Protein AF-A0A9E4ZUA7-F1 (afdb_monomer)

Radius of gyration: 17.98 Å; Cα contacts (8 Å, |Δi|>4): 266; chains: 1; bounding box: 51×31×50 Å

Sequence (208 aa):
MTTGVLDERSMELIESICRSLYDNSLDHGWPHIERVLGYAFNIVEGEELDISRDKIKLAVYLHDLGRVIGEPHAFYSSLIARELLGELGLPGTLIEEIVGAIEEHSYSYKRSTEPSTLLSVVLSDADKLDALGVVGFLRVFIYGCRNSRSLEDSLRHFHEKIFKLKNHVKLEYSRRLAEQLDERTRLLLGMLQDELGYLGIQIASPSS

Nearest PDB structures (foldseek):
  2pjq-assembly1_B  TM=8.005E-01  e=4.296E-07  Lactiplantibacillus plantarum WCFS1
  3vvn-assembly1_A  TM=1.742E-01  e=7.178E+00  Pyrococcus furiosus DSM 3638

pLDDT: mean 89.98, std 13.92, range [33.81, 98.75]

Mean predicted aligned error: 5.27 Å

Secondary structure (DSSP, 8-state):
----SS-HHHHHHHHHHHHHHS-S-TTTSHHHHHHHHHHHHHHHHHTT----HHHHHHHHHHTTGGGGT-SSHHHHHHHHHHHHHHHTT--HHHHHHHHHHHHHS-HHHHSS----SHHHHHHHHHHHHHTSHHHHHHHHHHHHHHTT--HHHHHHHIIIIIHHHGGG--SHHHHHHHHHHHHHHHHHHHHHHHHHHHTT---PPPP-

Foldseek 3Di:
DPDALDPPVLLVVLLVVLLVLADPDLQQGPVLLVQLLVQLVCLCVVQVHPDHSNLLNLLSSQLQSQVVVNPPSLQSSLVVSLVSVVVVVGDPVSNCVSSLLSNQLDCPHPVDRHNPDPSNLSSNLSSLLCCFAPSVLVSLVSVCVVVVNDPLRSLVCCVVPNLCSLVSRDGPSSNVSSVVRSVRSVVVSVVVVVVVVVVVPDRDDPDD

Structure (mmCIF, N/CA/C/O backbone):
data_AF-A0A9E4ZUA7-F1
#
_entry.id   AF-A0A9E4ZUA7-F1
#
loop_
_atom_site.group_PDB
_atom_site.id
_atom_site.type_symbol
_atom_site.label_atom_id
_atom_site.label_alt_id
_atom_site.label_comp_id
_atom_site.label_asym_id
_atom_site.label_entity_id
_atom_site.label_seq_id
_atom_site.pdbx_PDB_ins_code
_atom_site.Cartn_x
_atom_site.Cartn_y
_atom_site.Cartn_z
_atom_site.occupancy
_atom_site.B_iso_or_equiv
_atom_site.auth_seq_id
_atom_site.auth_comp_id
_atom_site.auth_asym_id
_atom_site.auth_atom_id
_atom_site.pdbx_PDB_model_num
ATOM 1 N N . MET A 1 1 ? -13.488 -14.540 20.013 1.00 33.81 1 MET A N 1
ATOM 2 C CA . MET A 1 1 ? -14.472 -13.791 19.207 1.00 33.81 1 MET A CA 1
ATOM 3 C C . MET A 1 1 ? -14.027 -12.344 19.226 1.00 33.81 1 MET A C 1
ATOM 5 O O . MET A 1 1 ? -14.241 -11.671 20.223 1.00 33.81 1 MET A O 1
ATOM 9 N N . THR A 1 2 ? -13.291 -11.906 18.211 1.00 42.81 2 THR A N 1
ATOM 10 C CA . THR A 1 2 ? -12.946 -10.493 18.036 1.00 42.81 2 THR A CA 1
ATOM 11 C C . THR A 1 2 ? -14.235 -9.760 17.691 1.00 42.81 2 THR A C 1
ATOM 13 O O . THR A 1 2 ? -14.839 -10.012 16.653 1.00 42.81 2 THR A O 1
ATOM 16 N N . THR A 1 3 ? -14.717 -8.928 18.609 1.00 53.06 3 THR A N 1
ATOM 17 C CA . THR A 1 3 ? -15.803 -7.988 18.335 1.00 53.06 3 THR A CA 1
ATOM 18 C C . THR A 1 3 ? -15.340 -7.080 17.204 1.00 53.06 3 THR A C 1
ATOM 20 O O . THR A 1 3 ? -14.308 -6.418 17.346 1.00 53.06 3 THR A O 1
ATOM 23 N N . GLY A 1 4 ? -16.056 -7.116 16.078 1.00 62.03 4 GLY A N 1
ATOM 24 C CA . GLY A 1 4 ? -15.793 -6.247 14.937 1.00 62.03 4 GLY A CA 1
ATOM 25 C C . GLY A 1 4 ? -15.732 -4.791 15.383 1.00 62.03 4 GLY A C 1
ATOM 26 O O . GLY A 1 4 ? -16.445 -4.368 16.293 1.00 62.03 4 GLY A O 1
ATOM 27 N N . VAL A 1 5 ? -14.819 -4.050 14.774 1.00 76.62 5 VAL A N 1
ATOM 28 C CA . VAL A 1 5 ? -14.618 -2.625 15.051 1.00 76.62 5 VAL A CA 1
ATOM 29 C C . VAL A 1 5 ? -15.780 -1.801 14.490 1.00 76.62 5 VAL A C 1
ATOM 31 O O . VAL A 1 5 ? -16.135 -0.761 15.039 1.00 76.62 5 VAL A O 1
ATOM 34 N N . LEU A 1 6 ? -16.377 -2.307 13.414 1.00 81.00 6 LEU A N 1
ATOM 35 C CA . LEU A 1 6 ? -17.594 -1.824 12.783 1.00 81.00 6 LEU A CA 1
ATOM 36 C C . LEU A 1 6 ? -18.557 -2.995 12.600 1.00 81.00 6 LEU A C 1
ATOM 38 O O . LEU A 1 6 ? -18.134 -4.152 12.532 1.00 81.00 6 LEU A O 1
ATOM 42 N N . ASP A 1 7 ? -19.850 -2.698 12.493 1.00 86.88 7 ASP A N 1
ATOM 43 C CA . ASP A 1 7 ? -20.793 -3.677 11.968 1.00 86.88 7 ASP A CA 1
ATOM 44 C C . ASP A 1 7 ? -20.513 -3.950 10.477 1.00 86.88 7 ASP A C 1
ATOM 46 O O . ASP A 1 7 ? -19.916 -3.137 9.764 1.00 86.88 7 ASP A O 1
ATOM 50 N N . GLU A 1 8 ? -20.945 -5.118 10.008 1.00 86.94 8 GLU A N 1
ATOM 51 C CA . GLU A 1 8 ? -20.671 -5.604 8.652 1.00 86.94 8 GLU A CA 1
ATOM 52 C C . GLU A 1 8 ? -21.170 -4.637 7.570 1.00 86.94 8 GLU A C 1
ATOM 54 O O . GLU A 1 8 ? -20.452 -4.359 6.610 1.00 86.94 8 GLU A O 1
ATOM 59 N N . ARG A 1 9 ? -22.344 -4.029 7.772 1.00 88.31 9 ARG A N 1
ATOM 60 C CA . ARG A 1 9 ? -22.949 -3.107 6.807 1.00 88.31 9 ARG A CA 1
ATOM 61 C C . ARG A 1 9 ? -22.149 -1.811 6.682 1.00 88.31 9 ARG A C 1
ATOM 63 O O . ARG A 1 9 ? -21.995 -1.296 5.575 1.00 88.31 9 ARG A O 1
ATOM 70 N N . SER A 1 10 ? -21.638 -1.282 7.791 1.00 88.81 10 SER A N 1
ATOM 71 C CA . SER A 1 10 ? -20.772 -0.097 7.778 1.00 88.81 10 SER A CA 1
ATOM 72 C C . SER A 1 10 ? -19.456 -0.365 7.041 1.00 88.81 10 SER A C 1
ATOM 74 O O . SER A 1 10 ? -19.014 0.463 6.245 1.00 88.81 10 SER A O 1
ATOM 76 N N . MET A 1 11 ? -18.853 -1.542 7.237 1.00 91.69 11 MET A N 1
ATOM 77 C CA . MET A 1 11 ? -17.642 -1.940 6.510 1.00 91.69 11 MET A CA 1
ATOM 78 C C . MET A 1 11 ? -17.900 -2.104 5.002 1.00 91.69 11 MET A C 1
ATOM 80 O O . MET A 1 11 ? -17.125 -1.600 4.189 1.00 91.69 11 MET A O 1
ATOM 84 N N . GLU A 1 1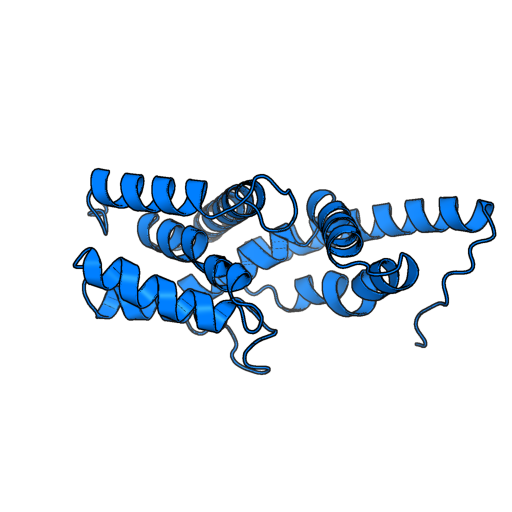2 ? -18.998 -2.763 4.620 1.00 92.31 12 GLU A N 1
ATOM 85 C CA . GLU A 1 12 ? -19.408 -2.912 3.215 1.00 92.31 12 GLU A CA 1
ATOM 86 C C . GLU A 1 12 ? -19.655 -1.560 2.539 1.00 92.31 12 GLU A C 1
ATOM 88 O O . GLU A 1 12 ? -19.267 -1.355 1.387 1.00 92.31 12 GLU A O 1
ATOM 93 N N . LEU A 1 13 ? -20.267 -0.613 3.257 1.00 91.44 13 LEU A N 1
ATOM 94 C CA . LEU A 1 13 ? -20.491 0.737 2.752 1.00 91.44 13 LEU A CA 1
ATOM 95 C C . LEU A 1 13 ? -19.167 1.456 2.468 1.00 91.44 13 LEU A C 1
ATOM 97 O O . LEU A 1 13 ? -19.014 2.025 1.387 1.00 91.44 13 LEU A O 1
ATOM 101 N N . ILE A 1 14 ? -18.203 1.407 3.395 1.00 92.81 14 ILE A N 1
ATOM 102 C CA . ILE A 1 14 ? -16.873 2.004 3.192 1.00 92.81 14 ILE A CA 1
ATOM 103 C C . ILE A 1 14 ? -16.186 1.373 1.983 1.00 92.81 14 ILE A C 1
ATOM 105 O O . ILE A 1 14 ? -15.666 2.096 1.133 1.00 92.81 14 ILE A O 1
ATOM 109 N N . GLU A 1 15 ? -16.206 0.043 1.878 1.00 94.69 15 GLU A N 1
ATOM 110 C CA . GLU A 1 15 ? -15.622 -0.653 0.734 1.00 94.69 15 GLU A CA 1
ATOM 111 C C . GLU A 1 15 ? -16.278 -0.210 -0.578 1.00 94.69 15 GLU A C 1
ATOM 113 O O . GLU A 1 15 ? -15.577 0.115 -1.534 1.00 94.69 15 GLU A O 1
ATOM 118 N N . SER A 1 16 ? -17.611 -0.128 -0.624 1.00 94.06 16 SER A N 1
ATOM 119 C CA . SER A 1 16 ? -18.345 0.319 -1.810 1.00 94.06 16 SER A CA 1
ATOM 120 C C . SER A 1 16 ? -18.019 1.766 -2.193 1.00 94.06 16 SER A C 1
ATOM 122 O O . SER A 1 16 ? -17.903 2.073 -3.383 1.00 94.06 16 SER A O 1
ATOM 124 N N . ILE A 1 17 ? -17.874 2.662 -1.210 1.00 91.94 17 ILE A N 1
ATOM 125 C CA . ILE A 1 17 ? -17.460 4.053 -1.439 1.00 91.94 17 ILE A CA 1
ATOM 126 C C . ILE A 1 17 ? -16.049 4.070 -2.027 1.00 91.94 17 ILE A C 1
ATOM 128 O O . ILE A 1 17 ? -15.837 4.665 -3.081 1.00 91.94 17 ILE A O 1
ATOM 132 N N . CYS A 1 18 ? -15.100 3.363 -1.409 1.00 94.00 18 CYS A N 1
ATOM 133 C CA . CYS A 1 18 ? -13.716 3.323 -1.876 1.00 94.00 18 CYS A CA 1
ATOM 134 C C . CYS A 1 18 ? -13.618 2.725 -3.286 1.00 94.00 18 CYS A C 1
ATOM 136 O O . CYS A 1 18 ? -13.015 3.341 -4.161 1.00 94.00 18 CYS A O 1
ATOM 138 N N . ARG A 1 19 ? -14.292 1.599 -3.559 1.00 93.94 19 ARG A N 1
ATOM 139 C CA . ARG A 1 19 ? -14.393 0.996 -4.904 1.00 93.94 19 ARG A CA 1
ATOM 140 C C . ARG A 1 19 ? -14.916 1.967 -5.963 1.00 93.94 19 ARG A C 1
ATOM 142 O O . ARG A 1 19 ? -14.556 1.831 -7.124 1.00 93.94 19 ARG A O 1
ATOM 149 N N . SER A 1 20 ? -15.767 2.916 -5.577 1.00 92.44 20 SER A N 1
ATOM 150 C CA . SER A 1 20 ? -16.316 3.923 -6.494 1.00 92.44 20 SER A CA 1
ATOM 151 C C . SER A 1 20 ? -15.384 5.122 -6.703 1.00 92.44 20 SER A C 1
ATOM 153 O O . SER A 1 20 ? -15.495 5.805 -7.719 1.00 92.44 20 SER A O 1
ATOM 155 N N . LEU A 1 21 ? -14.496 5.405 -5.743 1.00 92.94 21 LEU A N 1
ATOM 156 C CA . LEU A 1 21 ? -13.548 6.524 -5.792 1.00 92.94 21 LEU A CA 1
ATOM 157 C C . LEU A 1 21 ? -12.228 6.151 -6.473 1.00 92.94 21 LEU A C 1
ATOM 159 O O . LEU A 1 21 ? -11.636 6.988 -7.155 1.00 92.94 21 LEU A O 1
ATOM 163 N N . TYR A 1 22 ? -11.766 4.914 -6.302 1.00 94.81 22 TYR A N 1
ATOM 164 C CA . TYR A 1 22 ? -10.602 4.405 -7.017 1.00 94.81 22 TYR A CA 1
ATOM 165 C C . TYR A 1 22 ? -10.965 4.016 -8.453 1.00 94.81 22 TYR A C 1
ATOM 167 O O . TYR A 1 22 ? -11.997 3.397 -8.703 1.00 94.81 22 TYR A O 1
ATOM 175 N N . ASP A 1 23 ? -10.089 4.340 -9.407 1.00 92.69 23 ASP A N 1
ATOM 176 C CA . ASP A 1 23 ? -10.223 3.827 -10.771 1.00 92.69 23 ASP A CA 1
ATOM 177 C C . ASP A 1 23 ? -9.784 2.348 -10.858 1.00 92.69 23 ASP A C 1
ATOM 179 O O . ASP A 1 23 ? -9.363 1.731 -9.879 1.00 92.69 23 ASP A O 1
ATOM 183 N N . ASN A 1 24 ? -9.873 1.754 -12.049 1.00 93.12 24 ASN A N 1
ATOM 184 C CA . ASN A 1 24 ? -9.458 0.365 -12.284 1.00 93.12 24 ASN A CA 1
ATOM 185 C C . ASN A 1 24 ? -7.988 0.235 -12.730 1.00 93.12 24 ASN A C 1
ATOM 187 O O . ASN A 1 24 ? -7.613 -0.769 -13.338 1.00 93.12 24 ASN A O 1
ATOM 191 N N . SER A 1 25 ? -7.152 1.251 -12.498 1.00 92.38 25 SER A N 1
ATOM 192 C CA . SER A 1 25 ? -5.741 1.213 -12.891 1.00 92.38 25 SER A CA 1
ATOM 193 C C . SER A 1 25 ? -4.920 0.269 -12.006 1.00 92.38 25 SER A C 1
ATOM 195 O O . SER A 1 25 ? -5.222 0.043 -10.833 1.00 92.38 25 SER A O 1
ATOM 197 N N . LEU A 1 26 ? -3.856 -0.307 -12.571 1.00 91.94 26 LEU A N 1
ATOM 198 C CA . LEU A 1 26 ? -2.988 -1.235 -11.841 1.00 91.94 26 LEU A CA 1
ATOM 199 C C . LEU A 1 26 ? -2.082 -0.513 -10.828 1.00 91.94 26 LEU A C 1
ATOM 201 O O . LEU A 1 26 ? -1.692 -1.119 -9.828 1.00 91.94 26 LEU A O 1
ATOM 205 N N . ASP A 1 27 ? -1.717 0.744 -11.098 1.00 89.50 27 ASP A N 1
ATOM 206 C CA . ASP A 1 27 ? -0.761 1.529 -10.319 1.00 89.50 27 ASP A CA 1
ATOM 207 C C . ASP A 1 27 ? -1.341 2.038 -9.002 1.00 89.50 27 ASP A C 1
ATOM 209 O O . ASP A 1 27 ? -0.785 1.691 -7.960 1.00 89.50 27 ASP A O 1
ATOM 213 N N . HIS A 1 28 ? -2.444 2.788 -9.032 1.00 90.38 28 HIS A N 1
ATOM 214 C CA . HIS A 1 28 ? -3.050 3.376 -7.827 1.00 90.38 28 HIS A CA 1
ATOM 215 C C . HIS A 1 28 ? -4.578 3.217 -7.758 1.00 90.38 28 HIS A C 1
ATOM 217 O O . HIS A 1 28 ? -5.228 3.854 -6.932 1.00 90.38 28 HIS A O 1
ATOM 223 N N . GLY A 1 29 ? -5.162 2.385 -8.622 1.00 94.62 29 GLY A N 1
ATOM 224 C CA . GLY A 1 29 ? -6.585 2.059 -8.601 1.00 94.62 29 GLY A CA 1
ATOM 225 C C . GLY A 1 29 ? -6.951 0.990 -7.570 1.00 94.62 29 GLY A C 1
ATOM 226 O O . GLY A 1 29 ? -6.122 0.519 -6.790 1.00 94.62 29 GLY A O 1
ATOM 227 N N . TRP A 1 30 ? -8.201 0.533 -7.608 1.00 96.94 30 TRP A N 1
ATOM 228 C CA . TRP A 1 30 ? -8.715 -0.491 -6.699 1.00 96.94 30 TRP A CA 1
ATOM 229 C C . TRP A 1 30 ? -7.883 -1.791 -6.681 1.00 96.94 30 TRP A C 1
ATOM 231 O O . TRP A 1 30 ? -7.630 -2.315 -5.593 1.00 96.94 30 TRP A O 1
ATOM 241 N N . PRO A 1 31 ? -7.349 -2.287 -7.820 1.00 97.38 31 PRO A N 1
ATOM 242 C CA . PRO A 1 31 ? -6.462 -3.448 -7.808 1.00 97.38 31 PRO A CA 1
ATOM 243 C C . PRO A 1 31 ? -5.222 -3.284 -6.918 1.00 97.38 31 PRO A C 1
ATOM 245 O O . PRO A 1 31 ? -4.716 -4.278 -6.402 1.00 97.38 31 PRO A O 1
ATOM 248 N N . HIS A 1 32 ? -4.692 -2.066 -6.759 1.00 97.38 32 HIS A N 1
ATOM 249 C CA . HIS A 1 32 ? -3.587 -1.804 -5.833 1.00 97.38 32 HIS A CA 1
ATOM 250 C C . HIS A 1 32 ? -4.038 -1.987 -4.380 1.00 97.38 32 HIS A C 1
ATOM 252 O O . HIS A 1 32 ? -3.390 -2.715 -3.631 1.00 97.38 32 HIS A O 1
ATOM 258 N N . ILE A 1 33 ? -5.200 -1.442 -4.020 1.00 98.12 33 ILE A N 1
ATOM 259 C CA . ILE A 1 33 ? -5.786 -1.579 -2.682 1.00 98.12 33 ILE A CA 1
ATOM 260 C C . ILE A 1 33 ? -6.016 -3.052 -2.316 1.00 98.12 33 ILE A C 1
ATOM 262 O O . ILE A 1 33 ? -5.653 -3.476 -1.219 1.00 98.12 33 ILE A O 1
ATOM 266 N N . GLU A 1 34 ? -6.535 -3.866 -3.241 1.00 98.25 34 GLU A N 1
ATOM 267 C CA . GLU A 1 34 ? -6.744 -5.305 -3.012 1.00 98.25 34 GLU A CA 1
ATOM 268 C C . GLU A 1 34 ? -5.433 -6.054 -2.746 1.00 98.25 34 GLU A C 1
ATOM 270 O O . GLU A 1 34 ? -5.366 -6.904 -1.853 1.00 98.25 34 GLU A O 1
ATOM 275 N N . ARG A 1 35 ? -4.367 -5.727 -3.484 1.00 98.56 35 ARG A N 1
ATOM 276 C CA . ARG A 1 35 ? -3.055 -6.359 -3.288 1.00 98.56 35 ARG A CA 1
ATOM 277 C C . ARG A 1 35 ? -2.393 -5.912 -1.994 1.00 98.56 35 ARG A C 1
ATOM 279 O O . ARG A 1 35 ? -1.879 -6.765 -1.273 1.00 98.56 35 ARG A O 1
ATOM 286 N N . VAL A 1 36 ? -2.450 -4.620 -1.661 1.00 98.62 36 VAL A N 1
ATOM 287 C CA . VAL A 1 36 ? -1.956 -4.107 -0.372 1.00 98.62 36 VAL A CA 1
ATOM 288 C C . VAL A 1 36 ? -2.698 -4.774 0.782 1.00 98.62 36 VAL A C 1
ATOM 290 O O . VAL A 1 36 ? -2.064 -5.202 1.744 1.00 98.62 36 VAL A O 1
ATOM 293 N N . LEU A 1 37 ? -4.015 -4.964 0.670 1.00 98.62 37 LEU A N 1
ATOM 294 C CA . LEU A 1 37 ? -4.792 -5.670 1.687 1.00 98.62 37 LEU A CA 1
ATOM 295 C C . LEU A 1 37 ? -4.348 -7.134 1.829 1.00 98.62 37 LEU A C 1
ATOM 297 O O . LEU A 1 37 ? -4.184 -7.628 2.946 1.00 98.62 37 LEU A O 1
ATOM 301 N N . GLY A 1 38 ? -4.110 -7.816 0.704 1.00 98.75 38 GLY A N 1
ATOM 302 C CA . GLY A 1 38 ? -3.563 -9.173 0.687 1.00 98.75 38 GLY A CA 1
ATOM 303 C C . GLY A 1 38 ? -2.195 -9.265 1.367 1.00 98.75 38 GLY A C 1
ATOM 304 O O . GLY A 1 38 ? -1.994 -10.126 2.224 1.00 98.75 38 GLY A O 1
ATOM 305 N N . TYR A 1 39 ? -1.272 -8.349 1.053 1.00 98.75 39 TYR A N 1
ATOM 306 C CA . TYR A 1 39 ? 0.025 -8.277 1.729 1.00 98.75 39 TYR A CA 1
ATOM 307 C C . TYR A 1 39 ? -0.128 -8.013 3.226 1.00 98.75 39 TYR A C 1
ATOM 309 O O . TYR A 1 39 ? 0.481 -8.724 4.018 1.00 98.75 39 TYR A O 1
ATOM 317 N N . ALA A 1 40 ? -0.969 -7.060 3.629 1.00 98.75 40 ALA A N 1
ATOM 318 C CA . ALA A 1 40 ? -1.184 -6.730 5.035 1.00 98.75 40 ALA A CA 1
ATOM 319 C C . ALA A 1 40 ? -1.706 -7.930 5.844 1.00 98.75 40 ALA A C 1
ATOM 321 O O . ALA A 1 40 ? -1.219 -8.188 6.945 1.00 98.75 40 ALA A O 1
ATOM 322 N N . PHE A 1 41 ? -2.646 -8.709 5.296 1.00 98.69 41 PHE A N 1
ATOM 323 C CA . PHE A 1 41 ? -3.119 -9.928 5.956 1.00 98.69 41 PHE A CA 1
ATOM 324 C C . PHE A 1 41 ? -2.046 -11.011 6.042 1.00 98.69 41 PHE A C 1
ATOM 326 O O . PHE A 1 41 ? -1.891 -11.604 7.106 1.00 98.69 41 PHE A O 1
ATOM 333 N N . ASN A 1 42 ? -1.278 -11.223 4.973 1.00 98.56 42 ASN A N 1
ATOM 334 C CA . ASN A 1 42 ? -0.183 -12.190 4.984 1.00 98.56 42 ASN A CA 1
ATOM 335 C C . ASN A 1 42 ? 0.905 -11.812 5.998 1.00 98.56 42 ASN A C 1
ATOM 337 O O . ASN A 1 42 ? 1.471 -12.689 6.640 1.00 98.56 42 ASN A O 1
ATOM 341 N N . ILE A 1 43 ? 1.194 -10.515 6.150 1.00 98.56 43 ILE A N 1
ATOM 342 C CA . ILE A 1 43 ? 2.130 -10.006 7.158 1.00 98.56 43 ILE A CA 1
ATOM 343 C C . ILE A 1 43 ? 1.614 -10.319 8.561 1.00 98.56 43 ILE A C 1
ATOM 345 O O . ILE A 1 43 ? 2.348 -10.880 9.365 1.00 98.56 43 ILE A O 1
ATOM 349 N N . VAL A 1 44 ? 0.357 -9.978 8.852 1.00 98.31 44 VAL A N 1
ATOM 350 C CA . VAL A 1 44 ? -0.236 -10.192 10.180 1.00 98.31 44 VAL A CA 1
ATOM 351 C C . VAL A 1 44 ? -0.287 -11.669 10.551 1.00 98.31 44 VAL A C 1
ATOM 353 O O . VAL A 1 44 ? 0.020 -12.012 11.687 1.00 98.31 44 VAL A O 1
ATOM 356 N N . GLU A 1 45 ? -0.619 -12.542 9.601 1.00 98.00 45 GLU A N 1
ATOM 357 C CA . GLU A 1 45 ? -0.591 -13.991 9.809 1.00 98.00 45 GLU A CA 1
ATOM 358 C C . GLU A 1 45 ? 0.840 -14.519 9.980 1.00 98.00 45 GLU A C 1
ATOM 360 O O . GLU A 1 45 ? 1.115 -15.257 10.920 1.00 98.00 45 GLU A O 1
ATOM 365 N N . GLY A 1 46 ? 1.767 -14.110 9.111 1.00 97.94 46 GLY A N 1
ATOM 366 C CA . GLY A 1 46 ? 3.148 -14.593 9.114 1.00 97.94 46 GLY A CA 1
ATOM 367 C C . GLY A 1 46 ? 4.007 -14.106 10.286 1.00 97.94 46 GLY A C 1
ATOM 368 O O . GLY A 1 46 ? 5.050 -14.703 10.550 1.00 97.94 46 GLY A O 1
ATOM 369 N N . GLU A 1 47 ? 3.586 -13.038 10.962 1.00 97.69 47 GLU A N 1
ATOM 370 C CA . GLU A 1 47 ? 4.208 -12.477 12.173 1.00 97.69 47 GLU A CA 1
ATOM 371 C C . GLU A 1 47 ? 3.382 -12.752 13.445 1.00 97.69 47 GLU A C 1
ATOM 373 O O . GLU A 1 47 ? 3.759 -12.304 14.526 1.00 97.69 47 GLU A O 1
ATOM 378 N N . GLU A 1 48 ? 2.249 -13.456 13.330 1.00 97.19 48 GLU A N 1
ATOM 379 C CA . GLU A 1 48 ? 1.321 -13.742 14.439 1.00 97.19 48 GLU A CA 1
ATOM 380 C C . GLU A 1 48 ? 0.885 -12.477 15.214 1.00 97.19 48 GLU A C 1
ATOM 382 O O . GLU A 1 48 ? 0.784 -12.464 16.443 1.00 97.19 48 GLU A O 1
ATOM 387 N N . LEU A 1 49 ? 0.628 -11.378 14.495 1.00 96.56 49 LEU A N 1
ATOM 388 C CA . LEU A 1 49 ? 0.314 -10.082 15.102 1.00 96.56 49 LEU A CA 1
ATOM 389 C C . LEU A 1 49 ? -1.141 -10.011 15.577 1.00 96.56 49 LEU A C 1
ATOM 391 O O . LEU A 1 49 ? -2.075 -10.323 14.839 1.00 96.56 49 LEU A O 1
ATOM 395 N N . ASP A 1 50 ? -1.350 -9.476 16.780 1.00 95.62 50 ASP A N 1
ATOM 396 C CA . ASP A 1 50 ? -2.689 -9.186 17.301 1.00 95.62 50 ASP A CA 1
ATOM 397 C C . ASP A 1 50 ? -3.189 -7.820 16.800 1.00 95.62 50 ASP A C 1
ATOM 399 O O . ASP A 1 50 ? -3.129 -6.801 17.492 1.00 95.62 50 ASP A O 1
ATOM 403 N N . ILE A 1 51 ? -3.640 -7.784 15.543 1.00 94.81 51 ILE A N 1
ATOM 404 C CA . ILE A 1 51 ? -4.262 -6.606 14.927 1.00 94.81 51 ILE A CA 1
ATOM 405 C C . ILE A 1 51 ? -5.635 -6.991 14.389 1.00 94.81 51 ILE A C 1
ATOM 407 O O . ILE A 1 51 ? -5.795 -7.957 13.641 1.00 94.81 51 ILE A O 1
ATOM 411 N N . SER A 1 52 ? -6.645 -6.185 14.715 1.00 94.25 52 SER A N 1
ATOM 412 C CA . SER A 1 52 ? -7.983 -6.359 14.152 1.00 94.25 52 SER A CA 1
ATOM 413 C C . SER A 1 52 ? -7.966 -6.254 12.622 1.00 94.25 52 SER A C 1
ATOM 415 O O . SER A 1 52 ? -7.476 -5.273 12.056 1.00 94.25 52 SER A O 1
ATOM 417 N N . ARG A 1 53 ? -8.592 -7.229 11.951 1.00 94.56 53 ARG A N 1
ATOM 418 C CA . ARG A 1 53 ? -8.765 -7.230 10.489 1.00 94.56 53 ARG A CA 1
ATOM 419 C C . ARG A 1 53 ? -9.496 -5.987 9.990 1.00 94.56 53 ARG A C 1
ATOM 421 O O . ARG A 1 53 ? -9.179 -5.501 8.910 1.00 94.56 53 ARG A O 1
ATOM 428 N N . ASP A 1 54 ? -10.427 -5.458 10.776 1.00 95.19 54 ASP A N 1
ATOM 429 C CA . ASP A 1 54 ? -11.179 -4.260 10.411 1.00 95.19 54 ASP A CA 1
ATOM 430 C C . ASP A 1 54 ? -10.286 -3.020 10.421 1.00 95.19 54 ASP A C 1
ATOM 432 O O . ASP A 1 54 ? -10.357 -2.217 9.498 1.00 95.19 54 ASP A O 1
ATOM 436 N N . LYS A 1 55 ? -9.378 -2.894 11.400 1.00 96.56 55 LYS A N 1
ATOM 437 C CA . LYS A 1 55 ? -8.399 -1.793 11.422 1.00 96.56 55 LYS A CA 1
ATOM 438 C C . LYS A 1 55 ? -7.509 -1.817 10.182 1.00 96.56 55 LYS A C 1
ATOM 440 O O . LYS A 1 55 ? -7.281 -0.774 9.578 1.00 96.56 55 LYS A O 1
ATOM 445 N N . ILE A 1 56 ? -7.053 -3.007 9.783 1.00 98.00 56 ILE A N 1
ATOM 446 C CA . ILE A 1 56 ? -6.246 -3.197 8.571 1.00 98.00 56 ILE A CA 1
ATOM 447 C C . ILE A 1 56 ? -7.042 -2.775 7.337 1.00 98.00 56 ILE A C 1
ATOM 449 O O . ILE A 1 56 ? -6.545 -1.979 6.547 1.00 98.00 56 ILE A O 1
ATOM 453 N N . LYS A 1 57 ? -8.281 -3.262 7.186 1.00 97.69 57 LYS A N 1
ATOM 454 C CA . LYS A 1 57 ? -9.153 -2.886 6.064 1.00 97.69 57 LYS A CA 1
ATOM 455 C C . LYS A 1 57 ? -9.332 -1.376 5.978 1.00 97.69 57 LYS A C 1
ATOM 457 O O . LYS A 1 57 ? -9.089 -0.811 4.923 1.00 97.69 57 LYS A O 1
ATOM 462 N N . LEU A 1 58 ? -9.701 -0.723 7.081 1.00 97.62 58 LEU A N 1
ATOM 463 C CA . LEU A 1 58 ? -9.933 0.723 7.105 1.00 97.62 58 LEU A CA 1
ATOM 464 C C . LEU A 1 58 ? -8.669 1.508 6.751 1.00 97.62 58 LEU A C 1
ATOM 466 O O . LEU A 1 58 ? -8.725 2.405 5.915 1.00 97.62 58 LEU A O 1
ATOM 470 N N . ALA A 1 59 ? -7.523 1.147 7.331 1.00 98.06 59 ALA A N 1
ATOM 471 C CA . ALA A 1 59 ? -6.258 1.801 7.017 1.00 98.06 59 ALA A CA 1
ATOM 472 C C . ALA A 1 59 ? -5.885 1.621 5.536 1.00 98.06 59 ALA A C 1
ATOM 474 O O . ALA A 1 59 ? -5.568 2.596 4.861 1.00 98.06 59 ALA A O 1
ATOM 475 N N . VAL A 1 60 ? -5.993 0.400 5.001 1.00 98.50 60 VAL A N 1
ATOM 476 C CA . VAL A 1 60 ? -5.642 0.091 3.606 1.00 98.50 60 VAL A CA 1
ATOM 477 C C . VAL A 1 60 ? -6.614 0.727 2.612 1.00 98.50 60 VAL A C 1
ATOM 479 O O . VAL A 1 60 ? -6.165 1.320 1.636 1.00 98.50 60 VAL A O 1
ATOM 482 N N . TYR A 1 61 ? -7.925 0.653 2.842 1.00 98.25 61 TYR A N 1
ATOM 483 C CA . TYR A 1 61 ? -8.931 1.222 1.938 1.00 98.25 61 TYR A CA 1
ATOM 484 C C . TYR A 1 61 ? -8.819 2.740 1.807 1.00 98.25 61 TYR A C 1
ATOM 486 O O . TYR A 1 61 ? -9.187 3.283 0.772 1.00 98.25 61 TYR A O 1
ATOM 494 N N . LEU A 1 62 ? -8.313 3.425 2.835 1.00 97.50 62 LEU A N 1
ATOM 495 C CA . LEU A 1 62 ? -8.311 4.884 2.888 1.00 97.50 62 LEU A CA 1
ATOM 496 C C . LEU A 1 62 ? -6.935 5.511 2.612 1.00 97.50 62 LEU A C 1
ATOM 498 O O . LEU A 1 62 ? -6.879 6.711 2.349 1.00 97.50 62 LEU A O 1
ATOM 502 N N . HIS A 1 63 ? -5.831 4.748 2.648 1.00 96.69 63 HIS A N 1
ATOM 503 C CA . HIS A 1 63 ? -4.475 5.323 2.666 1.00 96.69 63 HIS A CA 1
ATOM 504 C C . HIS A 1 63 ? -4.110 6.176 1.443 1.00 96.69 63 HIS A C 1
ATOM 506 O O . HIS A 1 63 ? -3.322 7.116 1.564 1.00 96.69 63 HIS A O 1
ATOM 512 N N . ASP A 1 64 ? -4.711 5.890 0.288 1.00 95.62 64 ASP A N 1
ATOM 513 C CA . ASP A 1 64 ? -4.345 6.488 -1.001 1.00 95.62 64 ASP A CA 1
ATOM 514 C C . ASP A 1 64 ? -5.441 7.399 -1.594 1.00 95.62 64 ASP A C 1
ATOM 516 O O . ASP A 1 64 ? -5.258 7.956 -2.677 1.00 95.62 64 ASP A O 1
ATOM 520 N N . LEU A 1 65 ? -6.567 7.605 -0.895 1.00 95.12 65 LEU A N 1
ATOM 521 C CA . LEU A 1 65 ? -7.683 8.430 -1.390 1.00 95.12 65 LEU A CA 1
ATOM 522 C C . LEU A 1 65 ? -7.275 9.886 -1.653 1.00 95.12 65 LEU A C 1
ATOM 524 O O . LEU A 1 65 ? -7.770 10.521 -2.583 1.00 95.12 65 LEU A O 1
ATOM 528 N N . GLY A 1 66 ? -6.329 10.414 -0.877 1.00 94.19 66 GLY A N 1
ATOM 529 C CA . GLY A 1 66 ? -5.795 11.765 -1.016 1.00 94.19 66 GLY A CA 1
ATOM 530 C C . GLY A 1 66 ? -5.077 12.034 -2.341 1.00 94.19 66 GLY A C 1
ATOM 531 O O . GLY A 1 66 ? -4.880 13.199 -2.689 1.00 94.19 66 GLY A O 1
ATOM 532 N N . ARG A 1 67 ? -4.736 10.999 -3.127 1.00 91.19 67 ARG A N 1
ATOM 533 C CA . ARG A 1 67 ? -4.103 11.163 -4.449 1.00 91.19 67 ARG A CA 1
ATOM 534 C C . ARG A 1 67 ? -4.952 11.962 -5.434 1.00 91.19 67 ARG A C 1
ATOM 536 O O . ARG A 1 67 ? -4.387 12.599 -6.318 1.00 91.19 67 ARG A O 1
ATOM 543 N N . VAL A 1 68 ? -6.279 11.961 -5.275 1.00 90.00 68 VAL A N 1
ATOM 544 C CA . VAL A 1 68 ? -7.187 12.775 -6.103 1.00 90.00 68 VAL A CA 1
ATOM 545 C C . VAL A 1 68 ? -6.991 14.278 -5.879 1.00 90.00 68 VAL A C 1
ATOM 547 O O . VAL A 1 68 ? -7.244 15.074 -6.779 1.00 90.00 68 VAL A O 1
ATOM 550 N N . ILE A 1 69 ? -6.526 14.668 -4.687 1.00 91.56 69 ILE A N 1
ATOM 551 C CA . ILE A 1 69 ? -6.228 16.060 -4.334 1.00 91.56 69 ILE A CA 1
ATOM 552 C C . ILE A 1 69 ? -4.799 16.404 -4.762 1.00 91.56 69 ILE A C 1
ATOM 554 O O . ILE A 1 69 ? -4.568 17.453 -5.362 1.00 91.56 69 ILE A O 1
ATOM 558 N N . GLY A 1 70 ? -3.843 15.516 -4.480 1.00 89.06 70 GLY A N 1
ATOM 559 C CA . GLY A 1 70 ? -2.451 15.657 -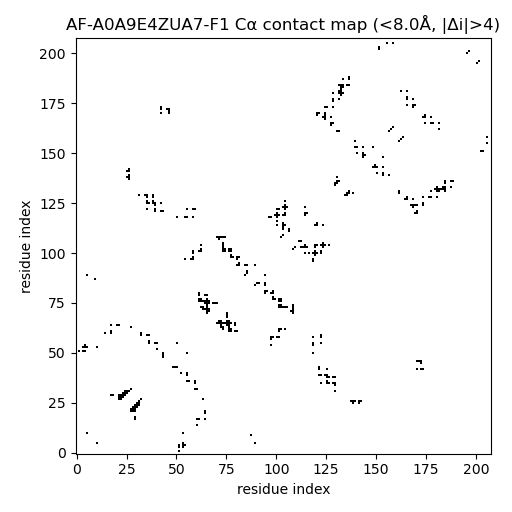4.899 1.00 89.06 70 GLY A CA 1
ATOM 560 C C . GLY A 1 70 ? -1.464 15.236 -3.818 1.00 89.06 70 GLY A C 1
ATOM 561 O O . GLY A 1 70 ? -1.778 14.442 -2.934 1.00 89.06 70 GLY A O 1
ATOM 562 N N . GLU A 1 71 ? -0.246 15.769 -3.896 1.00 88.25 71 GLU A N 1
ATOM 563 C CA . GLU A 1 71 ? 0.791 15.531 -2.893 1.00 88.25 71 GLU A CA 1
ATOM 564 C C . GLU A 1 71 ? 0.794 16.637 -1.822 1.00 88.25 71 GLU A C 1
ATOM 566 O O . GLU A 1 71 ? 0.633 17.811 -2.163 1.00 88.25 71 GLU A O 1
ATOM 571 N N . PRO A 1 72 ? 1.016 16.303 -0.538 1.00 90.69 72 PRO A N 1
ATOM 572 C CA . PRO A 1 72 ? 1.314 14.966 -0.025 1.00 90.69 72 PRO A CA 1
ATOM 573 C C . PRO A 1 72 ? 0.049 14.119 0.198 1.00 90.69 72 PRO A C 1
ATOM 575 O O . PRO A 1 72 ? -0.754 14.419 1.080 1.00 90.69 72 PRO A O 1
ATOM 578 N N . HIS A 1 73 ? -0.106 13.027 -0.557 1.00 92.50 73 HIS A N 1
ATOM 579 C CA . HIS A 1 73 ? -1.353 12.244 -0.571 1.00 92.50 73 HIS A CA 1
ATOM 580 C C . HIS A 1 73 ? -1.705 11.677 0.805 1.00 92.50 73 HIS A C 1
ATOM 582 O O . HIS A 1 73 ? -2.861 11.744 1.196 1.00 92.50 73 HIS A O 1
ATOM 588 N N . ALA A 1 74 ? -0.718 11.198 1.570 1.00 93.50 74 ALA A N 1
ATOM 589 C CA . ALA A 1 74 ? -0.932 10.636 2.903 1.00 93.50 74 ALA A CA 1
ATOM 590 C C . ALA A 1 74 ? -1.621 11.620 3.866 1.00 93.50 74 ALA A C 1
ATOM 592 O O . ALA A 1 74 ? -2.487 11.214 4.633 1.00 93.50 74 ALA A O 1
ATOM 593 N N . PHE A 1 75 ? -1.298 12.916 3.788 1.00 93.06 75 PHE A N 1
ATOM 594 C CA . PHE A 1 75 ? -1.974 13.954 4.573 1.00 93.06 75 PHE A CA 1
ATOM 595 C C . PHE A 1 75 ? -3.433 14.115 4.157 1.00 93.06 75 PHE A C 1
ATOM 597 O O . PHE A 1 75 ? -4.334 14.106 4.985 1.00 93.06 75 PHE A O 1
ATOM 604 N N . TYR A 1 76 ? -3.681 14.245 2.856 1.00 95.06 76 TYR A N 1
ATOM 605 C CA . TYR A 1 76 ? -5.041 14.409 2.356 1.00 95.06 76 TYR A CA 1
ATOM 606 C C . TYR A 1 76 ? -5.901 13.169 2.629 1.00 95.06 76 TYR A C 1
ATOM 608 O O . TYR A 1 76 ? -7.051 13.304 3.043 1.00 95.06 76 TYR A O 1
ATOM 616 N N . SER A 1 77 ? -5.332 11.971 2.484 1.00 96.12 77 SER A N 1
ATOM 617 C CA . SER A 1 77 ? -5.961 10.707 2.869 1.00 96.12 77 SER A CA 1
ATOM 618 C C . SER A 1 77 ? -6.308 10.678 4.356 1.00 96.12 77 SER A C 1
ATOM 620 O O . SER A 1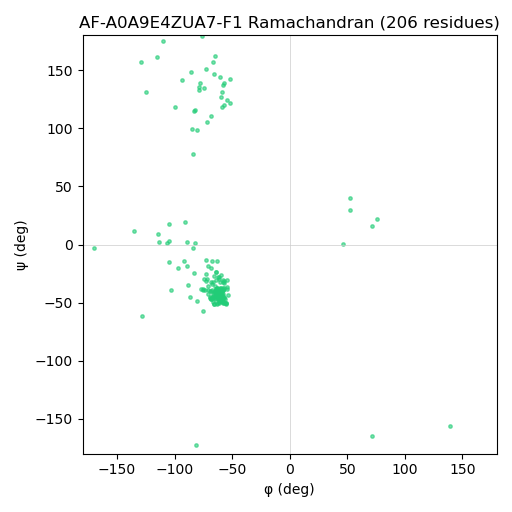 77 ? -7.385 10.213 4.716 1.00 96.12 77 SER A O 1
ATOM 622 N N . SER A 1 78 ? -5.432 11.200 5.223 1.00 95.94 78 SER A N 1
ATOM 623 C CA . SER A 1 78 ? -5.657 11.236 6.671 1.00 95.94 78 SER A CA 1
ATOM 624 C C . SER A 1 78 ? -6.841 12.136 7.044 1.00 95.94 78 SER A C 1
ATOM 626 O O . SER A 1 78 ? -7.673 11.751 7.867 1.00 95.94 78 SER A O 1
ATOM 628 N N . LEU A 1 79 ? -6.979 13.290 6.380 1.00 96.62 79 LEU A N 1
ATOM 629 C CA . LEU A 1 79 ? -8.121 14.191 6.550 1.00 96.62 79 LEU A CA 1
ATOM 630 C C . LEU A 1 79 ? -9.432 13.555 6.069 1.00 96.62 79 LEU A C 1
ATOM 632 O O . LEU A 1 79 ? -10.432 13.612 6.782 1.00 96.62 79 LEU A O 1
ATOM 636 N N . ILE A 1 80 ? -9.418 12.918 4.892 1.00 96.50 80 ILE A N 1
ATOM 637 C CA . ILE A 1 80 ? -10.589 12.213 4.345 1.00 96.50 80 ILE A CA 1
ATOM 638 C C . ILE A 1 80 ? -11.010 11.076 5.281 1.00 96.50 80 ILE A C 1
ATOM 640 O O . ILE A 1 80 ? -12.189 10.947 5.604 1.00 96.50 80 ILE A O 1
ATOM 644 N N . ALA A 1 81 ? -10.050 10.269 5.743 1.00 96.81 81 ALA A N 1
ATOM 645 C CA . ALA A 1 81 ? -10.309 9.162 6.654 1.00 96.81 81 ALA A CA 1
ATOM 646 C C . ALA A 1 81 ? -10.902 9.652 7.978 1.00 96.81 81 ALA A C 1
ATOM 648 O O . ALA A 1 81 ? -11.875 9.084 8.463 1.00 96.81 81 ALA A O 1
ATOM 649 N N . ARG A 1 82 ? -10.354 10.729 8.546 1.00 97.75 82 ARG A N 1
ATOM 650 C CA . ARG A 1 82 ? -10.851 11.319 9.791 1.00 97.75 82 ARG A CA 1
ATOM 651 C C . ARG A 1 82 ? -12.321 11.712 9.694 1.00 97.75 82 ARG A C 1
ATOM 653 O O . ARG A 1 82 ? -13.093 11.348 10.576 1.00 97.75 82 ARG A O 1
ATOM 660 N N . GLU A 1 83 ? -12.687 12.425 8.633 1.00 96.38 83 GLU A N 1
ATOM 661 C CA . GLU A 1 83 ? -14.062 12.877 8.420 1.00 96.38 83 GLU A CA 1
ATOM 662 C C . GLU A 1 83 ? -15.005 11.689 8.196 1.00 96.38 83 GLU A C 1
ATOM 664 O O . GLU A 1 83 ? -15.996 11.536 8.905 1.00 96.38 83 GLU A O 1
ATOM 669 N N . LEU A 1 84 ? -14.654 10.787 7.271 1.00 94.50 84 LEU A N 1
ATOM 670 C CA . LEU A 1 84 ? -15.491 9.637 6.924 1.00 94.50 84 LEU A CA 1
ATOM 671 C C . LEU A 1 84 ? -15.747 8.722 8.129 1.00 94.50 84 LEU A C 1
ATOM 673 O O . LEU A 1 84 ? -16.872 8.283 8.350 1.00 94.50 84 LEU A O 1
ATOM 677 N N . LEU A 1 85 ? -14.709 8.425 8.913 1.00 94.56 85 LEU A N 1
ATOM 678 C CA . LEU A 1 85 ? -14.838 7.567 10.090 1.00 94.56 85 LEU A CA 1
ATOM 679 C C . LEU A 1 85 ? -15.575 8.277 11.239 1.00 94.56 85 LEU A C 1
ATOM 681 O O . LEU A 1 85 ? -16.282 7.620 12.004 1.00 94.56 85 LEU A O 1
ATOM 685 N N . GLY A 1 86 ? -15.447 9.603 11.350 1.00 94.75 86 GLY A N 1
ATOM 686 C CA . GLY A 1 86 ? -16.206 10.415 12.303 1.00 94.75 86 GLY A CA 1
ATOM 687 C C . GLY A 1 86 ? -17.707 10.404 12.013 1.00 94.75 86 GLY A C 1
ATOM 688 O O . GLY A 1 86 ? -18.500 10.140 12.916 1.00 94.75 86 GLY A O 1
ATOM 689 N N . GLU A 1 87 ? -18.090 10.593 10.750 1.00 92.31 87 GLU A N 1
ATOM 690 C CA . GLU A 1 87 ? -19.486 10.526 10.286 1.00 92.31 87 GLU A CA 1
ATOM 691 C C . GLU A 1 87 ? -20.118 9.140 10.501 1.00 92.31 87 GLU A C 1
ATOM 693 O O . GLU A 1 87 ? -21.316 9.020 10.756 1.00 92.31 87 GLU A O 1
ATOM 698 N N . LEU A 1 88 ? -19.308 8.079 10.469 1.00 88.62 88 LEU A N 1
ATOM 699 C CA . LEU A 1 88 ? -19.739 6.712 10.783 1.00 88.62 88 LEU A CA 1
ATOM 700 C C . LEU A 1 88 ? -19.766 6.403 12.291 1.00 88.62 88 LEU A C 1
ATOM 702 O O . LEU A 1 88 ? -20.105 5.288 12.687 1.00 88.62 88 LEU A O 1
ATOM 706 N N . GLY A 1 89 ? -19.437 7.376 13.144 1.00 89.56 89 GLY A N 1
ATOM 707 C CA . GLY A 1 89 ? -19.559 7.266 14.597 1.00 89.56 89 GLY A CA 1
ATOM 708 C C . GLY A 1 89 ? -18.481 6.414 15.268 1.00 89.56 89 GLY A C 1
ATOM 709 O O . GLY A 1 89 ? -18.702 5.921 16.378 1.00 89.56 89 GLY A O 1
ATOM 710 N N . LEU A 1 90 ? -17.321 6.220 14.630 1.00 91.31 90 LEU A N 1
ATOM 711 C CA . LEU A 1 90 ? -16.228 5.468 15.246 1.00 91.31 90 LEU A CA 1
ATOM 712 C C . LEU A 1 90 ? -15.672 6.205 16.479 1.00 91.31 90 LEU A C 1
ATOM 714 O O . LEU A 1 90 ? -15.596 7.436 16.496 1.00 91.31 90 LEU A O 1
ATOM 718 N N . PRO A 1 91 ? -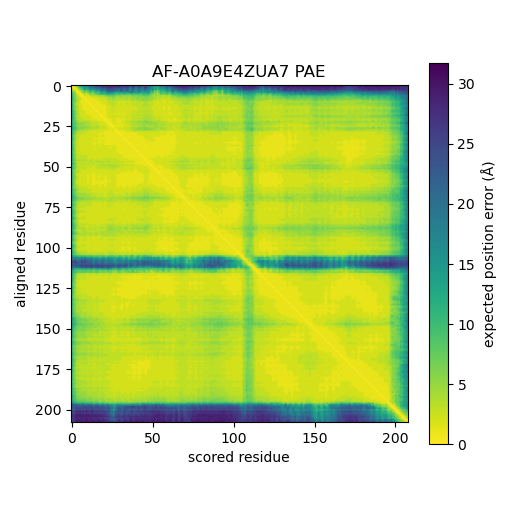15.209 5.474 17.511 1.00 92.56 91 PRO A N 1
ATOM 719 C CA . PRO A 1 91 ? -14.541 6.087 18.652 1.00 92.56 91 PRO A CA 1
ATOM 720 C C . PRO A 1 91 ? -13.305 6.888 18.228 1.00 92.56 91 PRO A C 1
ATOM 722 O O . PRO A 1 91 ? -12.478 6.400 17.458 1.00 92.56 91 PRO A O 1
ATOM 725 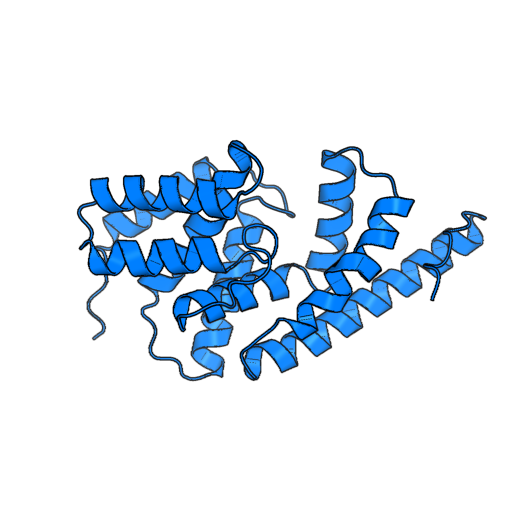N N . GLY A 1 92 ? -13.120 8.081 18.800 1.00 93.56 92 GLY A N 1
ATOM 726 C CA . GLY A 1 92 ? -11.997 8.958 18.447 1.00 93.56 92 GLY A CA 1
ATOM 727 C C . GLY A 1 92 ? -10.622 8.290 18.575 1.00 93.56 92 GLY A C 1
ATOM 728 O O . GLY A 1 92 ? -9.772 8.481 17.718 1.00 93.56 92 GLY A O 1
ATOM 729 N N . THR A 1 93 ? -10.418 7.429 19.577 1.00 93.38 93 THR A N 1
ATOM 730 C CA . THR A 1 93 ? -9.155 6.686 19.762 1.00 93.38 93 THR A CA 1
ATOM 731 C C . THR A 1 93 ? -8.813 5.774 18.586 1.00 93.38 93 THR A C 1
ATOM 733 O O . THR A 1 93 ? -7.651 5.656 18.212 1.00 93.38 93 THR A O 1
ATOM 736 N N . LEU A 1 94 ? -9.823 5.146 17.991 1.00 93.25 94 LEU A N 1
ATOM 737 C CA . LEU A 1 94 ? -9.676 4.284 16.827 1.00 93.25 94 LEU A CA 1
ATOM 738 C C . LEU A 1 94 ? -9.450 5.102 15.550 1.00 93.25 94 LEU A C 1
ATOM 740 O O . LEU A 1 94 ? -8.655 4.702 14.702 1.00 93.25 94 LEU A O 1
ATOM 744 N N . ILE A 1 95 ? -10.134 6.244 15.425 1.00 96.00 95 ILE A N 1
ATOM 745 C CA . ILE A 1 95 ? -9.917 7.178 14.316 1.00 96.00 95 ILE A CA 1
ATOM 746 C C . ILE A 1 95 ? -8.458 7.639 14.318 1.00 96.00 95 ILE A C 1
ATOM 748 O O . ILE A 1 95 ? -7.804 7.536 13.287 1.00 96.00 95 ILE A O 1
ATOM 752 N N . GLU A 1 96 ? -7.918 8.073 15.463 1.00 96.12 96 GLU A N 1
ATOM 753 C CA . GLU A 1 96 ? -6.512 8.500 15.553 1.00 96.12 96 GLU A CA 1
ATOM 754 C C . GLU A 1 96 ? -5.527 7.387 15.183 1.00 96.12 96 GLU A C 1
ATOM 756 O O . GLU A 1 96 ? -4.524 7.653 14.528 1.00 96.12 96 GLU A O 1
ATOM 761 N N . GLU A 1 97 ? -5.807 6.139 15.561 1.00 95.69 97 GLU A N 1
ATOM 762 C CA . GLU A 1 97 ? -4.953 4.998 15.219 1.00 95.69 97 GLU A CA 1
ATOM 763 C C . GLU A 1 97 ? -4.912 4.747 13.701 1.00 95.69 97 GLU A C 1
ATOM 765 O O . GLU A 1 97 ? -3.835 4.587 13.125 1.00 95.69 97 GLU A O 1
ATOM 770 N N . ILE A 1 98 ? -6.073 4.756 13.034 1.00 97.12 98 ILE A N 1
ATOM 771 C CA . ILE A 1 98 ? -6.173 4.554 11.579 1.00 97.12 98 ILE A CA 1
ATOM 772 C C . ILE A 1 98 ? -5.570 5.743 10.824 1.00 97.12 98 ILE A C 1
ATOM 774 O O . ILE A 1 98 ? -4.780 5.560 9.900 1.00 97.12 98 ILE A O 1
ATOM 778 N N . VAL A 1 99 ? -5.918 6.966 11.228 1.00 96.19 99 VAL A N 1
ATOM 779 C CA . VAL A 1 99 ? -5.419 8.203 10.616 1.00 96.19 99 VAL A CA 1
ATOM 780 C C . VAL A 1 99 ? -3.904 8.311 10.795 1.00 96.19 99 VAL A C 1
ATOM 782 O O . VAL A 1 99 ? -3.207 8.636 9.836 1.00 96.19 99 VAL A O 1
ATOM 785 N N . GLY A 1 100 ? -3.376 7.963 11.972 1.00 95.19 100 GLY A N 1
ATOM 786 C CA . GLY A 1 100 ? -1.938 7.903 12.232 1.00 95.19 100 GLY A CA 1
ATOM 787 C C . GLY A 1 100 ? -1.222 6.910 11.316 1.00 95.19 100 GLY A C 1
ATOM 788 O O . GLY A 1 100 ? -0.223 7.267 10.692 1.00 95.19 100 GLY A O 1
ATOM 789 N N . ALA A 1 101 ? -1.774 5.704 11.141 1.00 96.19 101 ALA A N 1
ATOM 790 C CA . ALA A 1 101 ? -1.229 4.727 10.199 1.00 96.19 101 ALA A CA 1
ATOM 791 C C . ALA A 1 101 ? -1.190 5.258 8.758 1.00 96.19 101 ALA A C 1
ATOM 793 O O . ALA A 1 101 ? -0.181 5.103 8.066 1.00 96.19 101 ALA A O 1
ATOM 794 N N . ILE A 1 102 ? -2.254 5.937 8.322 1.00 95.94 102 ILE A N 1
ATOM 795 C CA . ILE A 1 102 ? -2.332 6.559 6.996 1.00 95.94 102 ILE A CA 1
ATOM 796 C C . ILE A 1 102 ? -1.318 7.700 6.850 1.00 95.94 102 ILE A C 1
ATOM 798 O O . ILE A 1 102 ? -0.677 7.800 5.811 1.00 95.94 102 ILE A O 1
ATOM 802 N N . GLU A 1 103 ? -1.100 8.548 7.852 1.00 92.75 103 GLU A N 1
ATOM 803 C CA . GLU A 1 103 ? -0.094 9.613 7.730 1.00 92.75 103 GLU A CA 1
ATOM 804 C C . GLU A 1 103 ? 1.340 9.081 7.656 1.00 92.75 103 GLU A C 1
ATOM 806 O O . GLU A 1 103 ? 2.194 9.677 6.995 1.00 92.75 103 GLU A O 1
ATOM 811 N N . GLU A 1 104 ? 1.611 7.979 8.352 1.00 91.44 104 GLU A N 1
ATOM 812 C CA . GLU A 1 104 ? 2.958 7.449 8.556 1.00 91.44 104 GLU A CA 1
ATOM 813 C C . GLU A 1 104 ? 3.398 6.418 7.504 1.00 91.44 104 GLU A C 1
ATOM 815 O O . GLU A 1 104 ? 4.589 6.109 7.416 1.00 91.44 104 GLU A O 1
ATOM 820 N N . HIS A 1 105 ? 2.486 5.871 6.688 1.00 90.44 105 HIS A N 1
ATOM 821 C CA . HIS A 1 105 ? 2.854 4.820 5.727 1.00 90.44 105 HIS A CA 1
ATOM 822 C C . HIS A 1 105 ? 3.798 5.325 4.615 1.00 90.44 105 HIS A C 1
ATOM 824 O O . HIS A 1 105 ? 4.665 4.578 4.138 1.00 90.44 105 HIS A O 1
ATOM 830 N N . SER A 1 106 ? 3.661 6.599 4.227 1.00 79.44 106 SER A N 1
ATOM 831 C CA . SER A 1 106 ? 4.348 7.190 3.078 1.00 79.44 106 SER A CA 1
ATOM 832 C C . SER A 1 106 ? 5.579 8.004 3.477 1.00 79.44 106 SER A C 1
ATOM 834 O O . SER A 1 106 ? 5.497 9.049 4.124 1.00 79.44 106 SER A O 1
ATOM 836 N N . TYR A 1 107 ? 6.748 7.578 2.992 1.00 60.59 107 TYR A N 1
ATOM 837 C CA . TYR A 1 107 ? 8.033 8.239 3.258 1.00 60.59 107 TYR A CA 1
ATOM 838 C C . TYR A 1 107 ? 8.118 9.665 2.673 1.00 60.59 107 TYR A C 1
ATOM 840 O O . TYR A 1 107 ? 8.895 10.500 3.139 1.00 60.59 107 TYR A O 1
ATOM 848 N N . SER A 1 108 ? 7.313 9.960 1.645 1.00 60.41 108 SER A N 1
ATOM 849 C CA . SER A 1 108 ? 7.359 11.222 0.899 1.00 60.41 108 SER A CA 1
ATOM 850 C C . SER A 1 108 ? 6.804 12.424 1.668 1.00 60.41 108 SER A C 1
ATOM 852 O O . SER A 1 108 ? 7.228 13.543 1.390 1.00 60.41 108 SER A O 1
ATOM 854 N N . TYR A 1 109 ? 5.898 12.222 2.631 1.00 52.59 109 TYR A N 1
ATOM 855 C CA . TYR A 1 109 ? 5.212 13.333 3.296 1.00 52.59 109 TYR A CA 1
ATOM 856 C C . TYR A 1 109 ? 6.048 13.988 4.404 1.00 52.59 109 TYR A C 1
ATOM 858 O O . TYR A 1 109 ? 6.187 15.208 4.433 1.00 52.59 109 TYR A O 1
ATOM 866 N N . LYS A 1 110 ? 6.633 13.196 5.310 1.00 53.78 110 LYS A N 1
ATOM 867 C CA . LYS A 1 110 ? 7.239 13.729 6.543 1.00 53.78 110 LYS A CA 1
ATOM 868 C C . LYS A 1 110 ? 8.752 13.569 6.652 1.00 53.78 110 LYS A C 1
ATOM 870 O O . LYS A 1 110 ? 9.262 13.848 7.722 1.00 53.78 110 LYS A O 1
ATOM 875 N N . ARG A 1 111 ? 9.485 13.138 5.610 1.00 50.28 111 ARG A N 1
ATOM 876 C CA . ARG A 1 111 ? 10.972 13.008 5.553 1.00 50.28 111 ARG A CA 1
ATOM 877 C C . ARG A 1 111 ? 11.686 12.325 6.753 1.00 50.28 111 ARG A C 1
ATOM 879 O O . ARG A 1 111 ? 12.907 12.206 6.711 1.00 50.28 111 ARG A O 1
ATOM 886 N N . SER A 1 112 ? 10.979 11.871 7.793 1.00 51.22 112 SER A N 1
ATOM 887 C CA . SER A 1 112 ? 11.562 11.392 9.053 1.00 51.22 112 SER A CA 1
ATOM 888 C C . SER A 1 112 ? 10.594 10.695 10.022 1.00 51.22 112 SER A C 1
ATOM 890 O O . SER A 1 112 ? 11.054 10.264 11.075 1.00 51.22 112 SER A O 1
ATOM 892 N N . THR A 1 113 ? 9.284 10.590 9.762 1.00 59.75 113 THR A N 1
ATOM 893 C CA . THR A 1 113 ? 8.412 9.798 10.651 1.00 59.75 113 THR A CA 1
ATOM 894 C C . THR A 1 113 ? 8.475 8.342 10.238 1.00 59.75 113 THR A C 1
ATOM 896 O O . THR A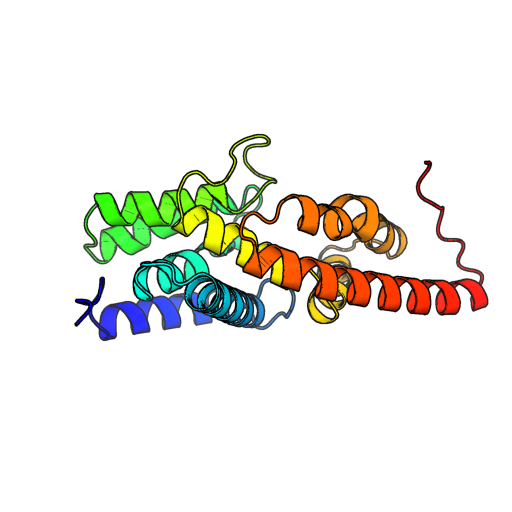 1 113 ? 7.848 7.933 9.262 1.00 59.75 113 THR A O 1
ATOM 899 N N . GLU A 1 114 ? 9.280 7.569 10.958 1.00 73.81 114 GLU A N 1
ATOM 900 C CA . GLU A 1 114 ? 9.144 6.121 10.912 1.00 73.81 114 GLU A CA 1
ATOM 901 C C . GLU A 1 114 ? 7.741 5.727 11.404 1.00 73.81 114 GLU A C 1
ATOM 903 O O . GLU A 1 114 ? 7.229 6.384 12.315 1.00 73.81 114 GLU A O 1
ATOM 908 N N . PRO A 1 115 ? 7.122 4.680 10.826 1.00 82.62 115 PRO A N 1
ATOM 909 C CA . PRO A 1 115 ? 5.859 4.152 11.327 1.00 82.62 115 PRO A CA 1
ATOM 910 C C . PRO A 1 115 ? 5.956 3.868 12.829 1.00 82.62 115 PRO A C 1
ATOM 912 O O . PRO A 1 115 ? 6.835 3.118 13.257 1.00 82.62 115 PRO A O 1
ATOM 915 N N . SER A 1 116 ? 5.089 4.497 13.624 1.00 87.88 116 SER A N 1
ATOM 916 C CA . SER A 1 116 ? 5.208 4.523 15.087 1.00 87.88 116 SER A CA 1
ATOM 917 C C . SER A 1 116 ? 4.346 3.469 15.782 1.00 87.88 116 SER A C 1
ATOM 919 O O . SER A 1 116 ? 4.626 3.081 16.917 1.00 87.88 116 SER A O 1
ATOM 921 N N . THR A 1 117 ? 3.321 2.966 15.090 1.00 94.38 117 THR A N 1
ATOM 922 C CA . THR A 1 117 ? 2.429 1.909 15.576 1.00 94.38 117 THR A CA 1
ATOM 923 C C . THR A 1 117 ? 2.558 0.643 14.737 1.00 94.38 117 THR A C 1
ATOM 925 O O . THR A 1 117 ? 3.005 0.678 13.590 1.00 94.38 117 THR A O 1
ATOM 928 N N . LEU A 1 118 ? 2.112 -0.490 15.281 1.00 96.06 118 LEU A N 1
ATOM 929 C CA . LEU A 1 118 ? 2.118 -1.754 14.549 1.00 96.06 118 LEU A CA 1
ATOM 930 C C . LEU A 1 118 ? 1.209 -1.711 13.306 1.00 96.06 118 LEU A C 1
ATOM 932 O O . LEU A 1 118 ? 1.586 -2.233 12.260 1.00 96.06 118 LEU A O 1
ATOM 936 N N . LEU A 1 119 ? 0.056 -1.032 13.385 1.00 97.44 119 LEU A N 1
ATOM 937 C CA . LEU A 1 119 ? -0.822 -0.818 12.230 1.00 97.44 119 LEU A CA 1
ATOM 938 C C . LEU A 1 119 ? -0.127 0.031 11.156 1.00 97.44 119 LEU A C 1
ATOM 940 O O . LEU A 1 119 ? -0.166 -0.328 9.979 1.00 97.44 119 LEU A O 1
ATOM 944 N N . SER A 1 120 ? 0.557 1.108 11.565 1.00 95.75 120 SER 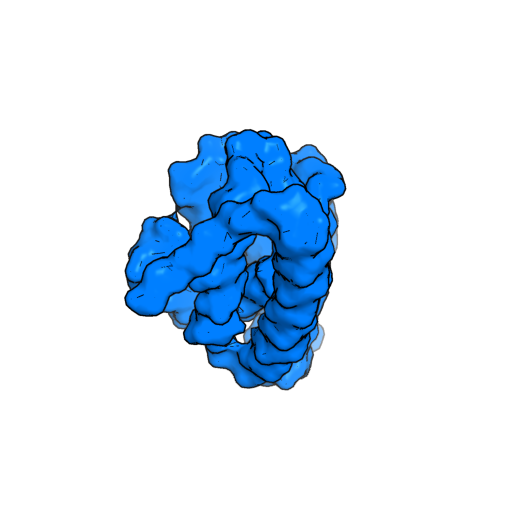A N 1
ATOM 945 C CA . SER A 1 120 ? 1.367 1.937 10.665 1.00 95.75 120 SER A CA 1
ATOM 946 C C . SER A 1 120 ? 2.443 1.100 9.975 1.00 95.75 120 SER A C 1
ATOM 948 O O . SER A 1 120 ? 2.628 1.213 8.767 1.00 95.75 120 SER A O 1
ATOM 950 N N . VAL A 1 121 ? 3.148 0.246 10.727 1.00 96.75 121 VAL A N 1
ATOM 951 C CA . VAL A 1 121 ? 4.200 -0.632 10.200 1.00 96.75 121 VAL A CA 1
ATOM 952 C C . VAL A 1 121 ? 3.636 -1.608 9.167 1.00 96.75 121 VAL A C 1
ATOM 954 O O . VAL A 1 121 ? 4.178 -1.692 8.068 1.00 96.75 121 VAL A O 1
ATOM 957 N N . VAL A 1 122 ? 2.538 -2.304 9.479 1.00 98.44 122 VAL A N 1
ATOM 958 C CA . VAL A 1 122 ? 1.923 -3.273 8.558 1.00 98.44 122 VAL A CA 1
ATOM 959 C C . VAL A 1 122 ? 1.468 -2.598 7.265 1.00 98.44 122 VAL A C 1
ATOM 961 O O . VAL A 1 122 ? 1.780 -3.100 6.188 1.00 98.44 122 VAL A O 1
ATOM 964 N N . LEU A 1 123 ? 0.780 -1.452 7.348 1.00 98.19 123 LEU A N 1
ATOM 965 C CA . LEU A 1 123 ? 0.356 -0.702 6.161 1.00 98.19 123 LEU A CA 1
ATOM 966 C C . LEU A 1 123 ? 1.566 -0.245 5.330 1.00 98.19 123 LEU A C 1
ATOM 968 O O . LEU A 1 123 ? 1.591 -0.412 4.112 1.00 98.19 123 LEU A O 1
ATOM 972 N N . SER A 1 124 ? 2.585 0.294 6.000 1.00 96.88 124 SER A N 1
ATOM 973 C CA . SER A 1 124 ? 3.814 0.794 5.382 1.00 96.88 124 SER A CA 1
ATOM 974 C C . SER A 1 124 ? 4.594 -0.304 4.652 1.00 96.88 124 SER A C 1
ATOM 976 O O . SER A 1 124 ? 5.086 -0.067 3.545 1.00 96.88 124 SER A O 1
ATOM 978 N N . ASP A 1 125 ? 4.712 -1.489 5.252 1.00 97.75 125 ASP A N 1
ATOM 979 C CA . ASP A 1 125 ? 5.362 -2.653 4.648 1.00 97.75 125 ASP A CA 1
ATOM 980 C C . ASP A 1 125 ? 4.535 -3.199 3.478 1.00 97.75 125 ASP A C 1
ATOM 982 O O . ASP A 1 125 ? 5.083 -3.431 2.401 1.00 97.75 125 ASP A O 1
ATOM 986 N N . ALA A 1 126 ? 3.219 -3.353 3.653 1.00 98.50 126 ALA A N 1
ATOM 987 C CA . ALA A 1 126 ? 2.324 -3.880 2.626 1.00 98.50 126 ALA A CA 1
ATOM 988 C C . ALA A 1 126 ? 2.322 -3.030 1.343 1.00 98.50 126 ALA A C 1
ATOM 990 O O . ALA A 1 126 ? 2.436 -3.579 0.245 1.00 98.50 126 ALA A O 1
ATOM 991 N N . ASP A 1 127 ? 2.263 -1.701 1.471 1.00 97.75 127 ASP A N 1
ATOM 992 C CA . ASP A 1 127 ? 2.344 -0.778 0.330 1.00 97.75 127 ASP A CA 1
ATOM 993 C C . ASP A 1 127 ? 3.698 -0.882 -0.404 1.00 97.75 127 ASP A C 1
ATOM 995 O O . ASP A 1 127 ? 3.762 -0.972 -1.635 1.00 97.75 127 ASP A O 1
ATOM 999 N N . LYS A 1 128 ? 4.805 -0.983 0.347 1.00 96.81 128 LYS A N 1
ATOM 1000 C CA . LYS A 1 128 ? 6.152 -1.151 -0.231 1.00 96.81 128 LYS A CA 1
ATOM 1001 C C . LYS A 1 128 ? 6.305 -2.464 -0.983 1.00 96.81 128 LYS A C 1
ATOM 1003 O O . LYS A 1 128 ? 6.955 -2.480 -2.028 1.00 96.81 128 LYS A O 1
ATOM 1008 N N . LEU A 1 129 ? 5.723 -3.550 -0.479 1.00 98.44 129 LEU A N 1
ATOM 1009 C CA . LEU A 1 129 ? 5.757 -4.847 -1.154 1.00 98.44 129 LEU A CA 1
ATOM 1010 C C . LEU A 1 129 ? 5.021 -4.797 -2.497 1.00 98.44 129 LEU A C 1
ATOM 1012 O O . LEU A 1 129 ? 5.522 -5.348 -3.477 1.00 98.44 129 LEU A O 1
ATOM 1016 N N . ASP A 1 130 ? 3.900 -4.075 -2.592 1.00 98.31 130 ASP A N 1
ATOM 1017 C CA . ASP A 1 130 ? 3.179 -3.914 -3.863 1.00 98.31 130 ASP A CA 1
ATOM 1018 C C . ASP A 1 130 ? 3.945 -3.072 -4.898 1.00 98.31 130 ASP A C 1
ATOM 1020 O O . ASP A 1 130 ? 3.663 -3.129 -6.098 1.00 98.31 130 ASP A O 1
ATOM 1024 N N . ALA A 1 131 ? 4.910 -2.261 -4.458 1.00 97.00 131 ALA A N 1
ATOM 1025 C CA . ALA A 1 131 ? 5.789 -1.486 -5.333 1.00 97.00 131 ALA A CA 1
ATOM 1026 C C . ALA A 1 131 ? 7.002 -2.290 -5.846 1.00 97.00 131 ALA A C 1
ATOM 1028 O O . ALA A 1 131 ? 7.774 -1.779 -6.660 1.00 97.00 131 ALA A O 1
ATOM 1029 N N . LEU A 1 132 ? 7.164 -3.543 -5.410 1.00 98.06 132 LEU A N 1
ATOM 1030 C CA . LEU A 1 132 ? 8.220 -4.463 -5.838 1.00 98.06 132 LEU A CA 1
ATOM 1031 C C . LEU A 1 132 ? 7.654 -5.617 -6.693 1.00 98.06 132 LEU A C 1
ATOM 1033 O O . LEU A 1 132 ? 6.447 -5.765 -6.899 1.00 98.06 132 LEU A O 1
ATOM 1037 N N . GLY A 1 133 ? 8.544 -6.457 -7.223 1.00 98.12 133 GLY A N 1
ATOM 1038 C CA . GLY A 1 133 ? 8.206 -7.606 -8.051 1.00 98.12 133 GLY A CA 1
ATOM 1039 C C . GLY A 1 133 ? 7.705 -7.232 -9.447 1.00 98.12 133 GLY A C 1
ATOM 1040 O O . GLY A 1 133 ? 7.838 -6.103 -9.914 1.00 98.12 133 GLY A O 1
ATOM 1041 N N . VAL A 1 134 ? 7.099 -8.215 -10.121 1.00 98.19 134 VAL A N 1
ATOM 1042 C CA . VAL A 1 134 ? 6.568 -8.071 -11.491 1.00 98.19 134 VAL A CA 1
ATOM 1043 C C . VAL A 1 134 ? 5.500 -6.978 -11.558 1.00 98.19 134 VAL A C 1
ATOM 1045 O O . VAL A 1 134 ? 5.484 -6.167 -12.479 1.00 98.19 134 VAL A O 1
ATOM 1048 N N . VAL A 1 135 ? 4.612 -6.945 -10.564 1.00 97.81 135 VAL A N 1
ATOM 1049 C CA . VAL A 1 135 ? 3.551 -5.940 -10.491 1.00 97.81 135 VAL A CA 1
ATOM 1050 C C . VAL A 1 135 ? 4.154 -4.556 -10.277 1.00 97.81 135 VAL A C 1
ATOM 1052 O O . VAL A 1 135 ? 3.877 -3.666 -11.075 1.00 97.81 135 VAL A O 1
ATOM 1055 N N . GLY A 1 136 ? 5.028 -4.384 -9.279 1.00 97.69 136 GLY A N 1
ATOM 1056 C CA . GLY A 1 136 ? 5.729 -3.123 -9.038 1.00 97.69 136 GLY A CA 1
ATOM 1057 C C . GLY A 1 136 ? 6.468 -2.605 -10.273 1.00 97.69 136 GLY A C 1
ATOM 1058 O O . GLY A 1 136 ? 6.336 -1.434 -10.625 1.00 97.69 136 GLY A O 1
ATOM 1059 N N . PHE A 1 137 ? 7.155 -3.495 -10.995 1.00 98.31 137 PHE A N 1
ATOM 1060 C CA . PHE A 1 137 ? 7.806 -3.178 -12.266 1.00 98.31 137 PHE A CA 1
ATOM 1061 C C . PHE A 1 137 ? 6.829 -2.571 -13.285 1.00 98.31 137 PHE A C 1
ATOM 1063 O O . PHE A 1 137 ? 7.091 -1.493 -13.815 1.00 98.31 137 PHE A O 1
ATOM 1070 N N . LEU A 1 138 ? 5.674 -3.204 -13.517 1.00 98.00 138 LEU A N 1
ATOM 1071 C CA . LEU A 1 138 ? 4.653 -2.679 -14.434 1.00 98.00 138 LEU A CA 1
ATOM 1072 C C . LEU A 1 138 ? 4.057 -1.352 -13.946 1.00 98.00 138 LEU A C 1
ATOM 1074 O O . LEU A 1 138 ? 3.850 -0.441 -14.750 1.00 98.00 138 LEU A O 1
ATOM 1078 N N . ARG A 1 139 ? 3.813 -1.216 -12.635 1.00 97.12 139 ARG A N 1
ATOM 1079 C CA . ARG A 1 139 ? 3.261 0.010 -12.035 1.00 97.12 139 ARG A CA 1
ATOM 1080 C C . ARG A 1 139 ? 4.148 1.224 -12.312 1.00 97.12 139 ARG A C 1
ATOM 1082 O O . ARG A 1 139 ? 3.613 2.281 -12.632 1.00 97.12 139 ARG A O 1
ATOM 1089 N N . VAL A 1 140 ? 5.479 1.079 -12.264 1.00 96.88 140 VAL A N 1
ATOM 1090 C CA . VAL A 1 140 ? 6.419 2.179 -12.567 1.00 96.88 140 VAL A CA 1
ATOM 1091 C C . VAL A 1 140 ? 6.189 2.745 -13.969 1.00 96.88 140 VAL A C 1
ATOM 1093 O O . VAL A 1 140 ? 6.118 3.964 -14.130 1.00 96.88 140 VAL A O 1
ATOM 1096 N N . PHE A 1 141 ? 6.036 1.882 -14.976 1.00 96.69 141 PHE A N 1
ATOM 1097 C CA . PHE A 1 141 ? 5.830 2.320 -16.358 1.00 96.69 141 PHE A CA 1
ATOM 1098 C C . PHE A 1 141 ? 4.411 2.830 -16.608 1.00 96.69 141 PHE A C 1
ATOM 1100 O O . PHE A 1 141 ? 4.256 3.848 -17.276 1.00 96.69 141 PHE A O 1
ATOM 1107 N N . ILE A 1 142 ? 3.384 2.194 -16.034 1.00 95.88 142 ILE A N 1
ATOM 1108 C CA . ILE A 1 142 ? 1.994 2.672 -16.141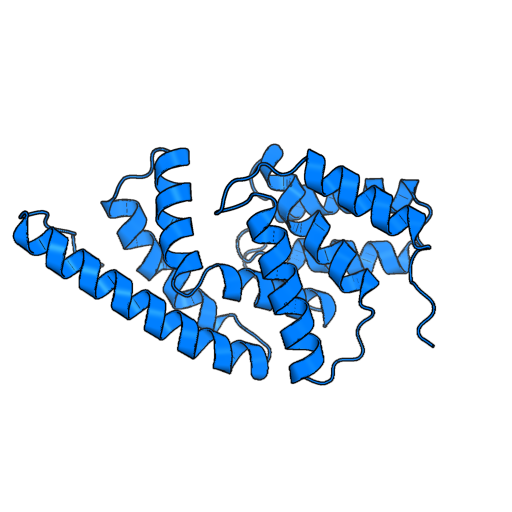 1.00 95.88 142 ILE A CA 1
ATOM 1109 C C . ILE A 1 142 ? 1.873 4.079 -15.550 1.00 95.88 142 ILE A C 1
ATOM 1111 O O . ILE A 1 142 ? 1.367 4.986 -16.216 1.00 95.88 142 ILE A O 1
ATOM 1115 N N . TYR A 1 143 ? 2.403 4.281 -14.341 1.00 93.12 143 TYR A N 1
ATOM 1116 C CA . TYR A 1 143 ? 2.460 5.597 -13.716 1.00 93.12 143 TYR A CA 1
ATOM 1117 C C . TYR A 1 143 ? 3.244 6.581 -14.588 1.00 93.12 143 TYR A C 1
ATOM 1119 O O . TYR A 1 143 ? 2.816 7.720 -14.784 1.00 93.12 143 TYR A O 1
ATOM 1127 N N . GLY A 1 144 ? 4.385 6.142 -15.128 1.00 94.06 144 GLY A N 1
ATOM 1128 C CA . GLY A 1 144 ? 5.219 6.962 -15.992 1.00 94.06 144 GLY A CA 1
ATOM 1129 C C . GLY A 1 144 ? 4.461 7.471 -17.218 1.00 94.06 144 GLY A C 1
ATOM 1130 O O . GLY A 1 144 ? 4.399 8.678 -17.438 1.00 94.06 144 GLY A O 1
ATOM 1131 N N . CYS A 1 145 ? 3.787 6.582 -17.948 1.00 93.00 145 CYS A N 1
ATOM 1132 C CA . CYS A 1 145 ? 2.967 6.938 -19.103 1.00 93.00 145 CYS A CA 1
ATOM 1133 C C . CYS A 1 1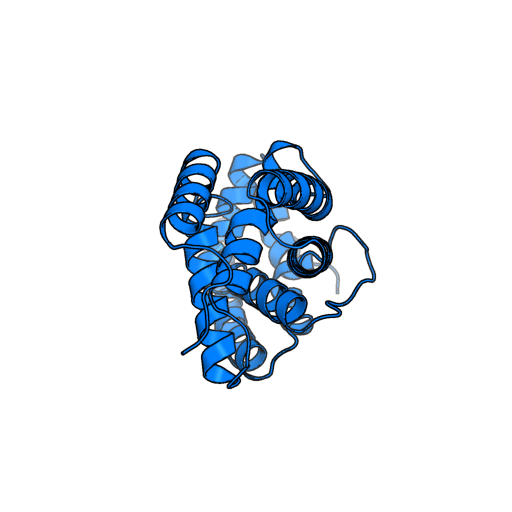45 ? 1.821 7.894 -18.744 1.00 93.00 145 CYS A C 1
ATOM 1135 O O . CYS A 1 145 ? 1.599 8.867 -19.461 1.00 93.00 145 CYS A O 1
ATOM 1137 N N . ARG A 1 146 ? 1.113 7.657 -17.630 1.00 90.81 146 ARG A N 1
ATOM 1138 C CA . ARG A 1 146 ? 0.002 8.522 -17.185 1.00 90.81 146 ARG A CA 1
ATOM 1139 C C . ARG A 1 146 ? 0.454 9.935 -16.821 1.00 90.81 146 ARG A C 1
ATOM 1141 O O . ARG A 1 146 ? -0.310 10.878 -16.994 1.00 90.81 146 ARG A O 1
ATOM 1148 N N . ASN A 1 147 ? 1.684 10.077 -16.333 1.00 90.94 147 ASN A N 1
ATOM 1149 C CA . ASN A 1 147 ? 2.245 11.351 -15.884 1.00 90.94 147 ASN A CA 1
ATOM 1150 C C . ASN A 1 147 ? 3.261 11.939 -16.875 1.00 90.94 147 ASN A C 1
ATOM 1152 O O . ASN A 1 147 ? 4.059 12.793 -16.493 1.00 90.94 147 ASN A O 1
ATOM 1156 N N . SER A 1 148 ? 3.264 11.478 -18.133 1.00 93.94 148 SER A N 1
ATOM 1157 C CA . SER A 1 148 ? 4.191 11.934 -19.182 1.00 93.94 148 SER A CA 1
ATOM 1158 C C . SER A 1 148 ? 5.673 11.865 -18.777 1.00 93.94 148 SER A C 1
ATOM 1160 O O . SER A 1 148 ? 6.496 12.654 -19.242 1.00 93.94 148 SER A O 1
ATOM 1162 N N . ARG A 1 149 ? 6.025 10.921 -17.897 1.00 93.88 149 ARG A N 1
ATOM 1163 C CA . ARG A 1 149 ? 7.405 10.631 -17.504 1.00 93.88 149 ARG A CA 1
ATOM 1164 C C . ARG A 1 149 ? 8.091 9.882 -18.640 1.00 93.88 149 ARG A C 1
ATOM 1166 O O . ARG A 1 149 ? 7.536 8.930 -19.190 1.00 93.88 149 ARG A O 1
ATOM 1173 N N . SER A 1 150 ? 9.316 10.284 -18.963 1.00 93.81 150 SER A N 1
ATOM 1174 C CA . SER A 1 150 ? 10.106 9.606 -19.987 1.00 93.81 150 SER A CA 1
ATOM 1175 C C . SER A 1 150 ? 10.460 8.166 -19.585 1.00 93.81 150 SER A C 1
ATOM 1177 O O . SER A 1 150 ? 10.420 7.785 -18.407 1.00 93.81 150 SER A O 1
ATOM 1179 N N . LEU A 1 151 ? 10.848 7.355 -20.573 1.00 91.94 151 LEU A N 1
ATOM 1180 C CA . LEU A 1 151 ? 11.400 6.026 -20.315 1.00 91.94 151 LEU A CA 1
ATOM 1181 C C . LEU A 1 151 ? 12.666 6.121 -19.450 1.00 91.94 151 LEU A C 1
ATOM 1183 O O . LEU A 1 151 ? 12.787 5.384 -18.478 1.00 91.94 151 LEU A O 1
ATOM 1187 N N . GLU A 1 152 ? 13.567 7.058 -19.756 1.00 90.75 152 GLU A N 1
ATOM 1188 C CA . GLU A 1 152 ? 14.806 7.269 -18.996 1.00 90.75 152 GLU A CA 1
ATOM 1189 C C . GLU A 1 152 ? 14.515 7.583 -17.523 1.00 90.75 152 GLU A C 1
ATOM 1191 O O . GLU A 1 152 ? 15.078 6.952 -16.630 1.00 90.75 152 GLU A O 1
ATOM 1196 N N . ASP A 1 153 ? 13.575 8.491 -17.255 1.00 92.06 153 ASP A N 1
ATOM 1197 C CA . ASP A 1 153 ? 13.172 8.831 -15.889 1.00 92.06 153 ASP A CA 1
ATOM 1198 C C . ASP A 1 153 ? 12.522 7.650 -15.166 1.00 92.06 153 ASP A C 1
ATOM 1200 O O . ASP A 1 153 ? 12.709 7.470 -13.964 1.00 92.06 153 ASP A O 1
ATOM 1204 N N . SER A 1 154 ? 11.764 6.823 -15.887 1.00 94.81 154 SER A N 1
ATOM 1205 C CA . SER A 1 154 ? 11.142 5.617 -15.330 1.00 94.81 154 SER A CA 1
ATOM 1206 C C . SER A 1 154 ? 12.195 4.573 -14.952 1.00 94.81 154 SER A C 1
ATOM 1208 O O . SER A 1 154 ? 12.109 3.972 -13.884 1.00 94.81 154 SER A O 1
ATOM 1210 N N . LEU A 1 155 ? 13.236 4.415 -15.771 1.00 94.19 155 LEU A N 1
ATOM 1211 C CA . LEU A 1 155 ? 14.371 3.536 -15.488 1.00 94.19 155 LEU A CA 1
ATOM 1212 C C . LEU A 1 155 ? 15.208 4.057 -14.311 1.00 94.19 155 LEU A C 1
ATOM 1214 O O . LEU A 1 155 ? 15.516 3.309 -13.383 1.00 94.19 155 LEU A O 1
ATOM 1218 N N . ARG A 1 156 ? 15.501 5.361 -14.289 1.00 92.62 156 ARG A N 1
ATOM 1219 C CA . ARG A 1 156 ? 16.179 6.042 -13.175 1.00 92.62 156 ARG A CA 1
ATOM 1220 C C . ARG A 1 156 ? 15.404 5.889 -11.860 1.00 92.62 156 ARG A C 1
ATOM 1222 O O . ARG A 1 156 ? 16.012 5.623 -10.821 1.00 92.62 156 ARG A O 1
ATOM 1229 N N . HIS A 1 157 ? 14.069 5.925 -11.906 1.00 93.88 157 HIS A N 1
ATOM 1230 C CA . HIS A 1 157 ? 13.211 5.740 -10.733 1.00 93.88 157 HIS A CA 1
ATOM 1231 C C . HIS A 1 157 ? 13.427 4.402 -10.006 1.00 93.88 157 HIS A C 1
ATOM 1233 O O . HIS A 1 157 ? 13.312 4.351 -8.775 1.00 93.88 157 HIS A O 1
ATOM 1239 N N . PHE A 1 158 ? 13.781 3.328 -10.725 1.00 95.56 158 PHE A N 1
ATOM 1240 C CA . PHE A 1 158 ? 14.078 2.042 -10.089 1.00 95.56 158 PHE A CA 1
ATOM 1241 C C . PHE A 1 158 ? 15.253 2.150 -9.113 1.00 95.56 158 PHE A C 1
ATOM 1243 O O . PHE A 1 158 ? 15.162 1.689 -7.976 1.00 95.56 158 PHE A O 1
ATOM 1250 N N . HIS A 1 159 ? 16.329 2.817 -9.527 1.00 92.00 159 HIS A N 1
ATOM 1251 C CA . HIS A 1 159 ? 17.533 2.994 -8.716 1.00 92.00 159 HIS A CA 1
ATOM 1252 C C . HIS A 1 159 ? 17.364 4.062 -7.635 1.00 92.00 159 HIS A C 1
ATOM 1254 O O . HIS A 1 159 ? 17.847 3.905 -6.511 1.00 92.00 159 HIS A O 1
ATOM 1260 N N . GLU A 1 160 ? 16.664 5.149 -7.952 1.00 90.25 160 GLU A N 1
ATOM 1261 C CA . GLU A 1 160 ? 16.471 6.248 -7.013 1.00 90.25 160 GLU A CA 1
ATOM 1262 C C . GLU A 1 160 ? 15.530 5.887 -5.867 1.00 90.25 160 GLU A C 1
ATOM 1264 O O . GLU A 1 160 ? 15.776 6.334 -4.741 1.00 90.25 160 GLU A O 1
ATOM 1269 N N . LYS A 1 161 ? 14.493 5.082 -6.146 1.00 91.31 161 LYS A N 1
ATOM 1270 C CA . LYS A 1 161 ? 13.420 4.769 -5.196 1.00 91.31 161 LYS A CA 1
ATOM 1271 C C . LYS A 1 161 ? 13.159 3.273 -5.036 1.00 91.31 161 LYS A C 1
ATOM 1273 O O . LYS A 1 161 ? 13.309 2.778 -3.923 1.00 91.31 161 LYS A O 1
ATOM 1278 N N . ILE A 1 162 ? 12.765 2.561 -6.096 1.00 95.38 162 ILE A N 1
ATOM 1279 C CA . ILE A 1 162 ? 12.179 1.206 -5.982 1.00 95.38 162 ILE A CA 1
ATOM 1280 C C . ILE A 1 162 ? 13.117 0.233 -5.261 1.00 95.38 162 ILE A C 1
ATOM 1282 O O . ILE A 1 162 ? 12.741 -0.362 -4.257 1.00 95.38 162 ILE A O 1
ATOM 1286 N N . PHE A 1 163 ? 14.377 0.162 -5.680 1.00 95.06 163 PHE A N 1
ATOM 1287 C CA . PHE A 1 163 ? 15.387 -0.715 -5.081 1.00 95.06 163 PHE A CA 1
ATOM 1288 C C . PHE A 1 163 ? 15.789 -0.343 -3.652 1.00 95.06 163 PHE A C 1
ATOM 1290 O O . PHE A 1 163 ? 16.430 -1.138 -2.965 1.00 95.06 163 PHE A O 1
ATOM 1297 N N . LYS A 1 164 ? 15.430 0.857 -3.187 1.00 93.75 164 LYS A N 1
ATOM 1298 C CA . LYS A 1 164 ? 15.662 1.283 -1.804 1.00 93.75 164 LYS A CA 1
ATOM 1299 C C . LYS A 1 164 ? 14.496 0.920 -0.891 1.00 93.75 164 LYS A C 1
ATOM 1301 O O . LYS A 1 164 ? 14.697 0.874 0.317 1.00 93.75 164 LYS A O 1
ATOM 1306 N N . LEU A 1 165 ? 13.307 0.630 -1.433 1.00 93.31 165 LEU A N 1
ATOM 1307 C CA . LEU A 1 165 ? 12.108 0.357 -0.632 1.00 93.31 165 LEU A CA 1
ATOM 1308 C C . LEU A 1 165 ? 12.305 -0.811 0.331 1.00 93.31 165 LEU A C 1
ATOM 1310 O O . LEU A 1 165 ? 11.894 -0.698 1.484 1.00 93.31 165 LEU A O 1
ATOM 1314 N N . LYS A 1 166 ? 12.997 -1.878 -0.091 1.00 93.81 166 LYS A N 1
ATOM 1315 C CA . LYS A 1 166 ? 13.269 -3.038 0.771 1.00 93.81 166 LYS A CA 1
ATOM 1316 C C . LYS A 1 166 ? 14.024 -2.681 2.057 1.00 93.81 166 LYS A C 1
ATOM 1318 O O . LYS A 1 166 ? 13.769 -3.275 3.096 1.00 93.81 166 LYS A O 1
ATOM 1323 N N . ASN A 1 167 ? 14.871 -1.648 2.025 1.00 92.25 167 ASN A N 1
ATOM 1324 C CA . ASN A 1 167 ? 15.627 -1.183 3.196 1.00 92.25 167 ASN A CA 1
ATOM 1325 C C . ASN A 1 167 ? 14.746 -0.452 4.221 1.00 92.25 167 ASN A C 1
ATOM 1327 O O . ASN A 1 167 ? 15.175 -0.192 5.342 1.00 92.25 167 ASN A O 1
ATOM 1331 N N . HIS A 1 168 ? 13.524 -0.091 3.829 1.00 91.56 168 HIS A N 1
ATOM 1332 C CA . HIS A 1 168 ? 12.549 0.589 4.675 1.00 91.56 168 HIS A CA 1
ATOM 1333 C C . HIS A 1 168 ? 11.429 -0.341 5.151 1.00 91.56 168 HIS A C 1
ATOM 1335 O O . HIS A 1 168 ? 10.520 0.128 5.831 1.00 91.56 168 HIS A O 1
ATOM 1341 N N . VAL A 1 169 ? 11.505 -1.632 4.813 1.00 94.62 169 VAL A N 1
ATOM 1342 C CA . VAL A 1 169 ? 10.599 -2.672 5.303 1.00 94.62 169 VAL A CA 1
ATOM 1343 C C . VAL A 1 169 ? 11.012 -3.089 6.720 1.00 94.62 169 VAL A C 1
ATOM 1345 O O . VAL A 1 169 ? 12.200 -3.286 7.017 1.00 94.62 169 VAL A O 1
ATOM 1348 N N . LYS A 1 170 ? 10.039 -3.172 7.627 1.00 95.44 170 LYS A N 1
ATOM 1349 C CA . LYS A 1 170 ? 10.287 -3.235 9.073 1.00 95.44 170 LYS A CA 1
ATOM 1350 C C . LYS A 1 170 ? 10.120 -4.633 9.665 1.00 95.44 170 LYS A C 1
ATOM 1352 O O . LYS A 1 170 ? 10.926 -4.992 10.520 1.00 95.44 170 LYS A O 1
ATOM 1357 N N . LEU A 1 171 ? 9.126 -5.401 9.232 1.00 97.75 171 LEU A N 1
ATOM 1358 C CA . LEU A 1 171 ? 8.843 -6.733 9.776 1.00 97.75 171 LEU A CA 1
ATOM 1359 C C . LEU A 1 171 ? 9.687 -7.811 9.082 1.00 97.75 171 LEU A C 1
ATOM 1361 O O . LEU A 1 171 ? 10.036 -7.688 7.908 1.00 97.75 171 LEU A O 1
ATOM 1365 N N . GLU A 1 172 ? 10.039 -8.870 9.806 1.00 98.00 172 GLU A N 1
ATOM 1366 C CA . GLU A 1 172 ? 10.922 -9.941 9.327 1.00 98.00 172 GLU A CA 1
ATOM 1367 C C . GLU A 1 172 ? 10.292 -10.738 8.179 1.00 98.00 172 GLU A C 1
ATOM 1369 O O . GLU A 1 172 ? 10.941 -11.015 7.166 1.00 98.00 172 GLU A O 1
ATOM 1374 N N . TYR A 1 173 ? 9.009 -11.070 8.300 1.00 98.25 173 TYR A N 1
ATOM 1375 C CA . TYR A 1 173 ? 8.204 -11.676 7.248 1.00 98.25 173 TYR A CA 1
ATOM 1376 C C . TYR A 1 173 ? 8.225 -10.815 5.984 1.00 98.25 173 TYR A C 1
ATOM 1378 O O . TYR A 1 173 ? 8.557 -11.301 4.898 1.00 98.25 173 TYR A O 1
ATOM 1386 N N . SER A 1 174 ? 7.944 -9.520 6.140 1.00 98.25 174 SER A N 1
ATOM 1387 C CA . SER A 1 174 ? 7.942 -8.558 5.043 1.00 98.25 174 SER A CA 1
ATOM 1388 C C . SER A 1 174 ? 9.320 -8.441 4.393 1.00 98.25 174 SER A C 1
ATOM 1390 O O . SER A 1 174 ? 9.405 -8.420 3.170 1.00 98.25 174 SER A O 1
ATOM 1392 N N . ARG A 1 175 ? 10.413 -8.411 5.170 1.00 98.50 175 ARG A N 1
ATOM 1393 C CA . ARG A 1 175 ? 11.790 -8.331 4.645 1.00 98.50 175 ARG A CA 1
ATOM 1394 C C . ARG A 1 175 ? 12.136 -9.520 3.760 1.00 98.50 175 ARG A C 1
ATOM 1396 O O . ARG A 1 175 ? 12.645 -9.325 2.659 1.00 98.50 175 ARG A O 1
ATOM 1403 N N . ARG A 1 176 ? 11.814 -10.742 4.201 1.00 98.25 176 ARG A N 1
ATOM 1404 C CA . ARG A 1 176 ? 12.041 -11.954 3.393 1.00 98.25 176 ARG A CA 1
ATOM 1405 C C . ARG A 1 176 ? 11.309 -11.879 2.057 1.00 98.25 176 ARG A C 1
ATOM 1407 O O . ARG A 1 176 ? 11.877 -12.234 1.027 1.00 98.25 176 ARG A O 1
ATOM 1414 N N . LEU A 1 177 ? 10.065 -11.403 2.067 1.00 98.25 177 LEU A N 1
ATOM 1415 C CA . LEU A 1 177 ? 9.285 -11.250 0.842 1.00 98.25 177 LEU A CA 1
ATOM 1416 C C . LEU A 1 177 ? 9.815 -10.110 -0.040 1.00 98.25 177 LEU A C 1
ATOM 1418 O O . LEU A 1 177 ? 9.894 -10.263 -1.257 1.00 98.25 177 LEU A O 1
ATOM 1422 N N . ALA A 1 178 ? 10.227 -8.995 0.565 1.00 98.44 178 ALA A N 1
ATOM 1423 C CA . ALA A 1 178 ? 10.800 -7.853 -0.135 1.00 98.44 178 ALA A CA 1
ATOM 1424 C C . ALA A 1 178 ? 12.086 -8.222 -0.885 1.00 98.44 178 ALA A C 1
ATOM 1426 O O . ALA A 1 178 ? 12.254 -7.769 -2.012 1.00 98.44 178 ALA A O 1
ATOM 1427 N N . GLU A 1 179 ? 12.953 -9.070 -0.319 1.00 98.38 179 GLU A N 1
ATOM 1428 C CA . GLU A 1 179 ? 14.149 -9.563 -1.020 1.00 98.38 179 GLU A CA 1
ATOM 1429 C C . GLU A 1 179 ? 13.781 -10.364 -2.275 1.00 98.38 179 GLU A C 1
ATOM 1431 O O . GLU A 1 179 ? 14.263 -10.066 -3.366 1.00 98.38 179 GLU A O 1
ATOM 1436 N N . GLN A 1 180 ? 12.841 -11.307 -2.162 1.00 98.38 180 GLN A N 1
ATOM 1437 C CA . GLN A 1 180 ? 12.383 -12.096 -3.313 1.00 98.38 180 GLN A CA 1
ATOM 1438 C C . GLN A 1 180 ? 11.749 -11.221 -4.404 1.00 98.38 180 GLN A C 1
ATOM 1440 O O . GLN A 1 180 ? 11.911 -11.476 -5.601 1.00 98.38 180 GLN A O 1
ATOM 1445 N N . LEU A 1 181 ? 10.987 -10.197 -4.010 1.00 98.56 181 LEU A N 1
ATOM 1446 C CA . LEU A 1 181 ? 10.358 -9.274 -4.950 1.00 98.56 181 LEU A CA 1
ATOM 1447 C C . LEU A 1 181 ? 11.385 -8.322 -5.580 1.00 98.56 181 LEU A C 1
ATOM 1449 O O . LEU A 1 181 ? 11.291 -8.073 -6.779 1.00 98.56 181 LEU A O 1
ATOM 1453 N N . ASP A 1 182 ? 12.375 -7.833 -4.828 1.00 98.38 182 ASP A N 1
ATOM 1454 C CA . ASP A 1 182 ? 13.486 -7.013 -5.338 1.00 98.38 182 ASP A CA 1
ATOM 1455 C C . ASP A 1 182 ? 14.321 -7.777 -6.373 1.00 98.38 182 ASP A C 1
ATOM 1457 O O . ASP A 1 182 ? 14.579 -7.246 -7.453 1.00 98.38 182 ASP A O 1
ATOM 1461 N N . GLU A 1 183 ? 14.666 -9.040 -6.101 1.00 98.25 183 GLU A N 1
ATOM 1462 C CA . GLU A 1 183 ? 15.368 -9.914 -7.051 1.00 98.25 183 GLU A CA 1
ATOM 1463 C C . GLU A 1 183 ? 14.608 -10.037 -8.378 1.00 98.25 183 GLU A C 1
ATOM 1465 O O . GLU A 1 183 ? 15.182 -9.842 -9.452 1.00 98.25 183 GLU A O 1
ATOM 1470 N N . ARG A 1 184 ? 13.291 -10.281 -8.317 1.00 98.44 184 ARG A N 1
ATOM 1471 C CA . ARG A 1 184 ? 12.433 -10.340 -9.511 1.00 98.44 184 ARG A CA 1
ATOM 1472 C C . ARG A 1 184 ? 12.399 -9.006 -10.255 1.00 98.44 184 ARG A C 1
ATOM 1474 O O . ARG A 1 184 ? 12.491 -9.002 -11.481 1.00 98.44 184 ARG A O 1
ATOM 1481 N N . THR A 1 185 ? 12.290 -7.883 -9.542 1.00 98.19 185 THR A N 1
ATOM 1482 C CA . THR A 1 185 ? 12.312 -6.545 -10.155 1.00 98.19 185 THR A CA 1
ATOM 1483 C C . THR A 1 185 ? 13.624 -6.301 -10.900 1.00 98.19 185 THR A C 1
ATOM 1485 O O . THR A 1 185 ? 13.606 -5.824 -12.033 1.00 98.19 185 THR A O 1
ATOM 1488 N N . ARG A 1 186 ? 14.767 -6.639 -10.287 1.00 97.56 186 ARG A N 1
ATOM 1489 C CA . ARG A 1 186 ? 16.097 -6.471 -10.896 1.00 97.56 186 ARG A CA 1
ATOM 1490 C C . ARG A 1 186 ? 16.275 -7.336 -12.130 1.00 97.56 186 ARG A C 1
ATOM 1492 O O . ARG A 1 186 ? 16.801 -6.846 -13.123 1.00 97.56 186 ARG A O 1
ATOM 1499 N N . LEU A 1 187 ? 15.817 -8.586 -12.074 1.00 97.94 187 LEU A N 1
ATOM 1500 C CA . LEU A 1 187 ? 15.861 -9.496 -13.214 1.00 97.94 187 LEU A CA 1
ATOM 1501 C C . LEU A 1 187 ? 15.096 -8.915 -14.410 1.00 97.94 187 LEU A C 1
ATOM 1503 O O . LEU A 1 187 ? 15.646 -8.837 -15.504 1.00 97.94 187 LEU A O 1
ATOM 1507 N N . LEU A 1 188 ? 13.863 -8.447 -14.192 1.00 97.69 188 LEU A N 1
ATOM 1508 C CA . LEU A 1 188 ? 13.050 -7.834 -15.247 1.00 97.69 188 LEU A CA 1
ATOM 1509 C C . LEU A 1 188 ? 13.674 -6.553 -15.804 1.00 97.69 188 LEU A C 1
ATOM 1511 O O . LEU A 1 188 ? 13.662 -6.346 -17.016 1.00 97.69 188 LEU A O 1
ATOM 1515 N N . LEU A 1 189 ? 14.227 -5.702 -14.935 1.00 95.56 189 LEU A N 1
ATOM 1516 C CA . LEU A 1 189 ? 14.908 -4.488 -15.373 1.00 95.56 189 LEU A CA 1
ATOM 1517 C C . LEU A 1 189 ? 16.129 -4.815 -16.237 1.00 95.56 189 LEU A C 1
ATOM 1519 O O . LEU A 1 189 ? 16.295 -4.190 -17.278 1.00 95.56 189 LEU A O 1
ATOM 1523 N N . GLY A 1 190 ? 16.928 -5.811 -15.844 1.00 94.88 190 GLY A N 1
ATOM 1524 C CA . GLY A 1 190 ? 18.069 -6.280 -16.632 1.00 94.88 190 GLY A CA 1
ATOM 1525 C C . GLY A 1 190 ? 17.646 -6.792 -18.009 1.00 94.88 190 GLY A C 1
ATOM 1526 O O . GLY A 1 190 ? 18.175 -6.331 -19.013 1.00 94.88 190 GLY A O 1
ATOM 1527 N N . MET A 1 191 ? 16.620 -7.649 -18.068 1.00 95.69 191 MET A N 1
ATOM 1528 C CA . MET A 1 191 ? 16.074 -8.148 -19.339 1.00 95.69 191 MET A CA 1
ATOM 1529 C C . MET A 1 191 ? 15.608 -7.006 -20.254 1.00 95.69 191 MET A C 1
ATOM 1531 O O . MET A 1 191 ? 15.936 -6.986 -21.438 1.00 95.69 191 MET A O 1
ATOM 1535 N N . LEU A 1 192 ? 14.885 -6.023 -19.707 1.00 94.31 192 LEU A N 1
ATOM 1536 C CA . LEU A 1 192 ? 14.447 -4.856 -20.472 1.00 94.31 192 LEU A CA 1
ATOM 1537 C C . LEU A 1 192 ? 15.637 -4.024 -20.973 1.00 94.31 192 LEU A C 1
ATOM 1539 O O . LEU A 1 192 ? 15.635 -3.566 -22.113 1.00 94.31 192 LEU A O 1
ATOM 1543 N N . GLN A 1 193 ? 16.647 -3.801 -20.131 1.00 90.25 193 GLN A N 1
ATOM 1544 C CA . GLN A 1 193 ? 17.837 -3.034 -20.503 1.00 90.25 193 GLN A CA 1
ATOM 1545 C C . GLN A 1 193 ? 18.636 -3.718 -21.615 1.00 90.25 193 GLN A C 1
ATOM 1547 O O . GLN A 1 193 ? 19.078 -3.029 -22.535 1.00 90.25 193 GLN A O 1
ATOM 1552 N N . ASP A 1 194 ? 18.761 -5.045 -21.574 1.00 91.06 194 ASP A N 1
ATOM 1553 C CA . ASP A 1 194 ? 19.398 -5.820 -22.639 1.00 91.06 194 ASP A CA 1
ATOM 1554 C C . ASP A 1 194 ? 18.652 -5.628 -23.970 1.00 91.06 194 ASP A C 1
ATOM 1556 O O . ASP A 1 194 ? 19.267 -5.304 -24.988 1.00 91.06 194 ASP A O 1
ATOM 1560 N N . GLU A 1 195 ? 17.318 -5.732 -23.960 1.00 91.62 195 GLU A N 1
ATOM 1561 C CA . GLU A 1 195 ? 16.475 -5.515 -25.144 1.00 91.62 195 GLU A CA 1
ATOM 1562 C C . GLU A 1 195 ? 16.589 -4.091 -25.715 1.00 91.62 195 GLU A C 1
ATOM 1564 O O . GLU A 1 195 ? 16.729 -3.912 -26.927 1.00 91.62 195 GLU A O 1
ATOM 1569 N N . LEU A 1 196 ? 16.592 -3.068 -24.857 1.00 87.62 196 LEU A N 1
ATOM 1570 C CA . LEU A 1 196 ? 16.762 -1.669 -25.270 1.00 87.62 196 LEU A CA 1
ATOM 1571 C C . LEU A 1 196 ? 18.180 -1.378 -25.789 1.00 87.62 196 LEU A C 1
ATOM 1573 O O . LEU A 1 196 ? 18.350 -0.561 -26.700 1.00 87.62 196 LEU A O 1
ATOM 1577 N N . GLY A 1 197 ? 19.190 -2.068 -25.253 1.00 79.44 197 GLY A N 1
ATOM 1578 C CA . GLY A 1 197 ? 20.575 -1.991 -25.711 1.00 79.44 197 GLY A CA 1
ATOM 1579 C C . GLY A 1 197 ? 20.742 -2.438 -27.166 1.00 79.44 197 GLY A C 1
ATOM 1580 O O . GLY A 1 197 ? 21.446 -1.774 -27.930 1.00 79.44 197 GLY A O 1
ATOM 1581 N N . TYR A 1 198 ? 20.027 -3.486 -27.597 1.00 63.19 198 TYR A N 1
ATOM 1582 C CA . TYR A 1 198 ? 19.999 -3.911 -29.007 1.00 63.19 198 TYR A CA 1
ATOM 1583 C C . TYR A 1 198 ? 19.381 -2.864 -29.946 1.00 63.19 198 TYR A C 1
ATOM 1585 O O . TYR A 1 198 ? 19.686 -2.849 -31.138 1.00 63.19 198 TYR A O 1
ATOM 1593 N N . LEU A 1 199 ? 18.542 -1.970 -29.416 1.00 60.28 199 LEU A N 1
ATOM 1594 C CA . LEU A 1 199 ? 17.909 -0.880 -30.162 1.00 60.28 199 LEU A CA 1
ATOM 1595 C C . LEU A 1 199 ? 18.751 0.409 -30.179 1.00 60.28 199 LEU A C 1
ATOM 1597 O O . LEU A 1 199 ? 18.313 1.415 -30.735 1.00 60.28 199 LEU A O 1
ATOM 1601 N N . GLY A 1 200 ? 19.953 0.403 -29.585 1.00 55.75 200 GLY A N 1
ATOM 1602 C CA . GLY A 1 200 ? 20.840 1.570 -29.533 1.00 55.75 200 GLY A CA 1
ATOM 1603 C C . GLY A 1 200 ? 20.362 2.683 -28.593 1.00 55.75 200 GLY A C 1
ATOM 1604 O O . GLY A 1 200 ? 20.856 3.808 -28.674 1.00 55.75 200 GLY A O 1
ATOM 1605 N N . ILE A 1 201 ? 19.414 2.392 -27.697 1.00 59.25 201 ILE A N 1
ATOM 1606 C CA . ILE A 1 201 ? 18.928 3.343 -26.694 1.00 59.25 201 ILE A CA 1
ATOM 1607 C C . ILE A 1 201 ? 19.938 3.353 -25.539 1.00 59.25 201 ILE A C 1
ATOM 1609 O O . ILE A 1 201 ? 19.924 2.476 -24.677 1.00 59.25 201 ILE A O 1
ATOM 1613 N N . GLN A 1 202 ? 20.847 4.334 -25.523 1.00 54.66 202 GLN A N 1
ATOM 1614 C CA . GLN A 1 202 ? 21.761 4.529 -24.395 1.00 54.66 202 GLN A CA 1
ATOM 1615 C C . GLN A 1 202 ? 20.993 5.083 -23.195 1.00 54.66 202 GLN A C 1
ATOM 1617 O O . GLN A 1 202 ? 20.643 6.260 -23.151 1.00 54.66 202 GLN A O 1
ATOM 1622 N N . ILE A 1 203 ? 20.748 4.231 -22.204 1.00 56.53 203 ILE A N 1
ATOM 1623 C CA . ILE A 1 203 ? 20.266 4.662 -20.894 1.00 56.53 203 ILE A CA 1
ATOM 1624 C C . ILE A 1 203 ? 21.503 5.114 -20.121 1.00 56.53 203 ILE A C 1
ATOM 1626 O O . ILE A 1 203 ? 22.401 4.309 -19.874 1.00 56.53 203 ILE A O 1
ATOM 1630 N N . ALA A 1 204 ? 21.587 6.399 -19.778 1.00 50.25 204 ALA A N 1
ATOM 1631 C CA . ALA A 1 204 ? 22.681 6.903 -18.959 1.00 50.25 204 ALA A CA 1
ATOM 1632 C C . ALA A 1 204 ? 22.718 6.133 -17.628 1.00 50.25 204 ALA A C 1
ATOM 1634 O O . ALA A 1 204 ? 21.744 6.136 -16.871 1.00 50.25 204 ALA A O 1
ATOM 1635 N N . SER A 1 205 ? 23.831 5.451 -17.351 1.00 44.66 205 SER A N 1
ATOM 1636 C CA . SER A 1 205 ? 24.056 4.792 -16.066 1.00 44.66 205 SER A CA 1
ATOM 1637 C C . SER A 1 205 ? 23.938 5.827 -14.942 1.00 44.66 205 SER A C 1
ATOM 1639 O O . SER A 1 205 ? 24.468 6.932 -15.099 1.00 44.66 205 SER A O 1
ATOM 1641 N N . PRO A 1 206 ? 23.304 5.512 -13.797 1.00 43.16 206 PRO A N 1
ATOM 1642 C CA . PRO A 1 206 ? 23.359 6.402 -12.649 1.00 43.16 206 PRO A CA 1
ATOM 1643 C C . PRO A 1 206 ? 24.829 6.570 -12.256 1.00 43.16 206 PRO A C 1
ATOM 1645 O O . PRO A 1 206 ? 25.539 5.579 -12.082 1.00 43.16 206 PRO A O 1
ATOM 1648 N N . SER A 1 207 ? 25.297 7.813 -12.154 1.00 36.78 207 SER A N 1
ATOM 1649 C CA . SER A 1 207 ? 26.602 8.121 -11.571 1.00 36.78 207 SER A CA 1
ATOM 1650 C C . SER A 1 207 ? 26.684 7.499 -10.172 1.00 36.78 207 SER A C 1
ATOM 1652 O O . SER A 1 207 ? 25.796 7.734 -9.350 1.00 36.78 207 SER A O 1
ATOM 1654 N N . SER A 1 208 ? 27.717 6.672 -9.981 1.00 38.53 208 SER A N 1
ATOM 1655 C CA . SER A 1 208 ? 28.078 5.938 -8.758 1.00 38.53 208 SER A CA 1
ATOM 1656 C C . SER A 1 208 ? 28.081 6.794 -7.500 1.00 38.53 208 SER A C 1
ATOM 1658 O O . SER A 1 208 ? 28.624 7.920 -7.600 1.00 38.53 208 SER A O 1
#

Solvent-accessible surface area (backbone atoms only — not comparable to full-atom values): 11256 Å² total; per-residue (Å²): 132,82,76,67,87,57,58,71,69,60,50,52,49,52,51,53,51,40,59,68,72,34,52,88,42,72,55,79,10,41,62,31,44,56,49,27,47,52,40,32,52,51,43,35,62,69,65,69,51,98,66,60,68,57,58,51,49,54,29,50,65,32,32,63,62,12,54,82,82,37,86,54,23,26,57,46,8,21,54,52,43,44,53,57,43,50,77,71,64,54,58,68,74,59,44,52,54,36,29,48,19,20,45,30,36,45,71,83,67,63,82,73,59,69,49,86,46,71,67,8,39,42,52,28,34,15,50,48,48,54,51,32,15,72,63,12,53,51,26,50,52,54,48,19,61,76,67,74,44,50,71,65,58,43,58,49,39,39,72,77,43,53,73,50,44,53,80,73,39,80,50,70,61,50,37,60,51,30,51,60,22,45,54,48,31,51,52,53,50,49,55,51,50,54,58,40,49,78,71,69,53,82,70,80,73,80,83,128